Protein AF-0000000083738756 (afdb_homodimer)

Radius of gyration: 22.56 Å; Cα contacts (8 Å, |Δi|>4): 388; chains: 2; bounding box: 64×62×41 Å

pLDDT: mean 75.67, std 19.94, range [18.56, 97.79]

Foldseek 3Di:
DPPPVVVVVVVVQVVLQVQVVCQVVVHPFQEWEAEPVHRPDIGTHHLVLLVVQFVVSVVVDDPDRHHDYDYDPPQDPVQVVQVVVCSSNVDHDDVVDDVRNLVVCVVRVRPSRNVVNVVVVVVVVVVVVPPPPPPPPVPPPDDD/DPPPVVVVVVVVQVVLQVQVVCQVVVHPFQEWEAEPVCRPDIGTHHQVLLVVQFVVSVVVDDPDRHHDYDYDPPQDPVQVVQVVCCSSNVDHDDVVDDVRNLVVCVVRVRPSRNVVNVVVVVVVVVVVVPPPPPPPPVPPDPDD

Structure (mmCIF, N/CA/C/O backbone):
data_AF-0000000083738756-model_v1
#
loop_
_entity.id
_entity.type
_entity.pdbx_description
1 polymer 'BTB domain-containing protein'
#
loop_
_atom_site.group_PDB
_atom_site.id
_atom_site.type_symbol
_atom_site.label_atom_id
_atom_site.label_alt_id
_atom_site.label_comp_id
_atom_site.label_asym_id
_atom_site.label_entity_id
_atom_site.label_seq_id
_atom_site.pdbx_PDB_ins_code
_atom_site.Cartn_x
_atom_site.Cartn_y
_atom_site.Cartn_z
_atom_site.occupancy
_atom_site.B_iso_or_equiv
_atom_site.auth_seq_id
_atom_site.auth_comp_id
_atom_site.auth_asym_id
_atom_site.auth_atom_id
_atom_site.pdbx_PDB_model_num
ATOM 1 N N . MET A 1 1 ? -9.208 9.433 19.493 1 38.93 1 MET A N 1
ATOM 2 C CA . MET A 1 1 ? -8.655 9.264 18.153 1 38.93 1 MET A CA 1
ATOM 3 C C . MET A 1 1 ? -9.744 8.868 17.161 1 38.93 1 MET A C 1
ATOM 5 O O . MET A 1 1 ? -10.39 7.832 17.323 1 38.93 1 MET A O 1
ATOM 9 N N . ARG A 1 2 ? -10.539 9.783 16.66 1 47.11 2 ARG A N 1
ATOM 10 C CA . ARG A 1 2 ? -11.794 9.438 16.001 1 47.11 2 ARG A CA 1
ATOM 11 C C . ARG A 1 2 ? -11.543 8.608 14.746 1 47.11 2 ARG A C 1
ATOM 13 O O . ARG A 1 2 ? -10.862 9.06 13.823 1 47.11 2 ARG A O 1
ATOM 20 N N . THR A 1 3 ? -11.304 7.294 14.994 1 51.95 3 THR A N 1
ATOM 21 C CA . THR A 1 3 ? -11.256 6.302 13.926 1 51.95 3 THR A CA 1
ATOM 22 C C . THR A 1 3 ? -12.535 6.339 13.095 1 51.95 3 THR A C 1
ATOM 24 O O . THR A 1 3 ? -13.638 6.281 13.643 1 51.95 3 THR A O 1
ATOM 27 N N . HIS A 1 4 ? -12.64 7.227 12.138 1 63.99 4 HIS A N 1
ATOM 28 C CA . HIS A 1 4 ? -13.732 7.009 11.196 1 63.99 4 HIS A CA 1
ATOM 29 C C . HIS A 1 4 ? -13.411 5.872 10.233 1 63.99 4 HIS A C 1
ATOM 31 O O . HIS A 1 4 ? -12.653 6.057 9.278 1 63.99 4 HIS A O 1
ATOM 37 N N . PRO A 1 5 ? -13.683 4.651 10.714 1 66.41 5 PRO A N 1
ATOM 38 C CA . PRO A 1 5 ? -13.392 3.439 9.945 1 66.41 5 PRO A CA 1
ATOM 39 C C . PRO A 1 5 ? -13.591 3.631 8.444 1 66.41 5 PRO A C 1
ATOM 41 O O . PRO A 1 5 ? -12.855 3.052 7.641 1 66.41 5 PRO A O 1
ATOM 44 N N . SER A 1 6 ? -14.465 4.592 8.181 1 81.15 6 SER A N 1
ATOM 45 C CA . SER A 1 6 ? -14.765 4.826 6.772 1 81.15 6 SER A CA 1
ATOM 46 C C . SER A 1 6 ? -13.603 5.517 6.067 1 81.15 6 SER A C 1
ATOM 48 O O . SER A 1 6 ? -13.252 5.159 4.941 1 81.15 6 SER A O 1
ATOM 50 N N . VAL A 1 7 ? -12.9 6.333 6.821 1 86.28 7 VAL A N 1
ATOM 51 C CA . VAL A 1 7 ? -11.809 7.077 6.2 1 86.28 7 VAL A CA 1
ATOM 52 C C . VAL A 1 7 ? -10.61 6.156 5.987 1 86.28 7 VAL A C 1
ATOM 54 O O . VAL A 1 7 ? -9.979 6.183 4.928 1 86.28 7 VAL A O 1
ATOM 57 N N . ALA A 1 8 ? -10.385 5.331 6.964 1 90.31 8 ALA A N 1
ATOM 58 C CA . ALA A 1 8 ? -9.248 4.417 6.888 1 90.31 8 ALA A CA 1
ATOM 59 C C . ALA A 1 8 ? -9.396 3.455 5.713 1 90.31 8 ALA A C 1
ATOM 61 O O . ALA A 1 8 ? -8.441 3.225 4.967 1 90.31 8 ALA A O 1
ATOM 62 N N . SER A 1 9 ? -10.604 2.932 5.581 1 91.95 9 SER A N 1
ATOM 63 C CA . SER A 1 9 ? -10.853 2.007 4.48 1 91.95 9 SER A CA 1
ATOM 64 C C . SER A 1 9 ? -10.741 2.71 3.131 1 91.95 9 SER A C 1
ATOM 66 O O . SER A 1 9 ? -10.125 2.186 2.201 1 91.95 9 SER A O 1
ATOM 68 N N . ALA A 1 10 ? -11.301 3.889 3.08 1 91.73 10 ALA A N 1
ATOM 69 C CA . ALA A 1 10 ? -11.246 4.661 1.841 1 91.73 10 ALA A CA 1
ATOM 70 C C . ALA A 1 10 ? -9.806 5.001 1.469 1 91.73 10 ALA A C 1
ATOM 72 O O . ALA A 1 10 ? -9.425 4.92 0.299 1 91.73 10 ALA A O 1
ATOM 73 N N . HIS A 1 11 ? -9.045 5.33 2.434 1 94.6 11 HIS A N 1
ATOM 74 C CA . HIS A 1 11 ? -7.643 5.66 2.202 1 94.6 11 HIS A CA 1
ATOM 75 C C . HIS A 1 11 ? -6.868 4.447 1.698 1 94.6 11 HIS A C 1
ATOM 77 O O . HIS A 1 11 ? -6.096 4.551 0.742 1 94.6 11 HIS A O 1
ATOM 83 N N . ALA A 1 12 ? -7.1 3.379 2.341 1 96.01 12 ALA A N 1
ATOM 84 C CA . ALA A 1 12 ? -6.39 2.162 1.955 1 96.01 12 ALA A CA 1
ATOM 85 C C . ALA A 1 12 ? -6.704 1.778 0.512 1 96.01 12 ALA A C 1
ATOM 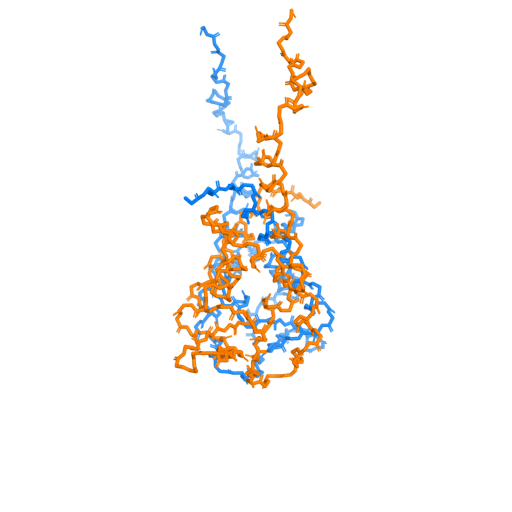87 O O . ALA A 1 12 ? -5.802 1.43 -0.254 1 96.01 12 ALA A O 1
ATOM 88 N N . VAL A 1 13 ? -7.944 1.854 0.148 1 94.99 13 VAL A N 1
ATOM 89 C CA . VAL A 1 13 ? -8.369 1.492 -1.2 1 94.99 13 VAL A CA 1
ATOM 90 C C . VAL A 1 13 ? -7.752 2.454 -2.213 1 94.99 13 VAL A C 1
ATOM 92 O O . VAL A 1 13 ? -7.232 2.028 -3.246 1 94.99 13 VAL A O 1
ATOM 95 N N . ALA A 1 14 ? -7.782 3.707 -1.888 1 95.6 14 ALA A N 1
ATOM 96 C CA . ALA A 1 14 ? -7.221 4.713 -2.786 1 95.6 14 ALA A CA 1
ATOM 97 C C . ALA A 1 14 ? -5.719 4.511 -2.966 1 95.6 14 ALA A C 1
ATOM 99 O O . ALA A 1 14 ? -5.199 4.635 -4.077 1 95.6 14 ALA A O 1
ATOM 100 N N . LEU A 1 15 ? -5.085 4.226 -1.932 1 97.17 15 LEU A N 1
ATOM 101 C CA . LEU A 1 15 ? -3.642 4.021 -1.987 1 97.17 15 LEU A CA 1
ATOM 102 C C . LEU A 1 15 ? -3.297 2.812 -2.85 1 97.17 15 LEU A C 1
ATOM 104 O O . LEU A 1 15 ? -2.38 2.871 -3.672 1 97.17 15 LEU A O 1
ATOM 108 N N . LEU A 1 16 ? -4.015 1.761 -2.677 1 97.54 16 LEU A N 1
ATOM 109 C CA . LEU A 1 16 ? -3.747 0.559 -3.459 1 97.54 16 LEU A CA 1
ATOM 110 C C . LEU A 1 16 ? -3.947 0.823 -4.948 1 97.54 16 LEU A C 1
ATOM 112 O O . LEU A 1 16 ? -3.172 0.341 -5.778 1 97.54 16 LEU A O 1
ATOM 116 N N . ARG A 1 17 ? -4.953 1.582 -5.231 1 96.89 17 ARG A N 1
ATOM 117 C CA . ARG A 1 17 ? -5.199 1.947 -6.622 1 96.89 17 ARG A CA 1
ATOM 118 C C . ARG A 1 17 ? -4.006 2.693 -7.212 1 96.89 17 ARG A C 1
ATOM 120 O O . ARG A 1 17 ? -3.596 2.422 -8.342 1 96.89 17 ARG A O 1
ATOM 127 N N . LYS A 1 18 ? -3.437 3.558 -6.497 1 97.19 18 LYS A N 1
ATOM 128 C CA . LYS A 1 18 ? -2.306 4.348 -6.975 1 97.19 18 LYS A CA 1
ATOM 129 C C . LYS A 1 18 ? -1.048 3.492 -7.091 1 97.19 18 LYS A C 1
ATOM 131 O O . LYS A 1 18 ? -0.236 3.692 -7.997 1 97.19 18 LYS A O 1
ATOM 136 N N . LEU A 1 19 ? -0.903 2.593 -6.192 1 97.79 19 LEU A N 1
ATOM 137 C CA . LEU A 1 19 ? 0.213 1.66 -6.296 1 97.79 19 LEU A CA 1
ATOM 138 C C . LEU A 1 19 ? 0.097 0.813 -7.558 1 97.79 19 LEU A C 1
ATOM 140 O O . LEU A 1 19 ? 1.102 0.52 -8.209 1 97.79 19 LEU A O 1
ATOM 144 N N . ASN A 1 20 ? -1.138 0.43 -7.902 1 97.75 20 ASN A N 1
ATOM 145 C CA . ASN A 1 20 ? -1.348 -0.337 -9.125 1 97.75 20 ASN A CA 1
ATOM 146 C C . ASN A 1 20 ? -1.016 0.485 -10.367 1 97.75 20 ASN A C 1
ATOM 148 O O . ASN A 1 20 ? -0.457 -0.038 -11.332 1 97.75 20 ASN A O 1
ATOM 152 N N . ILE A 1 21 ? -1.363 1.714 -10.363 1 97.24 21 ILE A N 1
ATOM 153 C CA . ILE A 1 21 ? -1.039 2.608 -11.469 1 97.24 21 ILE A CA 1
ATOM 154 C C . ILE A 1 21 ? 0.476 2.712 -11.622 1 97.24 21 ILE A C 1
ATOM 156 O O . ILE A 1 21 ? 1.001 2.635 -12.736 1 97.24 21 ILE A O 1
ATOM 160 N N . GLN A 1 22 ? 1.163 2.867 -10.508 1 95.78 22 GLN A N 1
ATOM 161 C CA . GLN A 1 22 ? 2.622 2.896 -10.531 1 95.78 22 GLN A CA 1
ATOM 162 C C . GLN A 1 22 ? 3.188 1.633 -11.173 1 95.78 22 GLN A C 1
ATOM 164 O O . GLN A 1 22 ? 4.076 1.707 -12.025 1 95.78 22 GLN A O 1
ATOM 169 N N . ARG A 1 23 ? 2.653 0.519 -10.757 1 94.95 23 ARG A N 1
ATOM 170 C CA . ARG A 1 23 ? 3.116 -0.762 -11.28 1 94.95 23 ARG A CA 1
ATOM 171 C C . ARG A 1 23 ? 2.917 -0.842 -12.79 1 94.95 23 ARG A C 1
ATOM 173 O O . ARG A 1 23 ? 3.824 -1.248 -13.52 1 94.95 23 ARG A O 1
ATOM 180 N N . MET A 1 24 ? 1.762 -0.423 -13.216 1 95.49 24 MET A N 1
ATOM 181 C CA . MET A 1 24 ? 1.423 -0.486 -14.635 1 95.49 24 MET A CA 1
ATOM 182 C C . MET A 1 24 ? 2.306 0.456 -15.447 1 95.49 24 MET A C 1
ATOM 184 O O . MET A 1 24 ? 2.586 0.196 -16.618 1 95.49 24 MET A O 1
ATOM 188 N N . GLU A 1 25 ? 2.829 1.503 -14.813 1 94.2 25 GLU A N 1
ATOM 189 C CA . GLU A 1 25 ? 3.675 2.487 -15.482 1 94.2 25 GLU A CA 1
ATOM 190 C C . GLU A 1 25 ? 5.154 2.195 -15.245 1 94.2 25 GLU A C 1
ATOM 192 O O . GLU A 1 25 ? 6.021 2.923 -15.733 1 94.2 25 GLU A O 1
ATOM 197 N N . GLY A 1 26 ? 5.418 1.148 -14.449 1 91.24 26 GLY A N 1
ATOM 198 C CA . GLY A 1 26 ? 6.792 0.772 -14.155 1 91.24 26 GLY A CA 1
ATOM 199 C C . GLY A 1 26 ? 7.499 1.758 -13.245 1 91.24 26 GLY A C 1
ATOM 200 O O . GLY A 1 26 ? 8.728 1.858 -13.265 1 91.24 26 GLY A O 1
ATOM 201 N N . LYS A 1 27 ? 6.72 2.514 -12.489 1 92.28 27 LYS A N 1
ATOM 202 C CA . LYS A 1 27 ? 7.292 3.519 -11.598 1 92.28 27 LYS A CA 1
ATOM 203 C C . LYS A 1 27 ? 7.555 2.939 -10.212 1 92.28 27 LYS A C 1
ATOM 205 O O . LYS A 1 27 ? 6.722 2.209 -9.67 1 92.28 27 LYS A O 1
ATOM 210 N N . PHE A 1 28 ? 8.713 3.184 -9.669 1 90.19 28 PHE A N 1
ATOM 211 C CA . PHE A 1 28 ? 9.134 2.844 -8.315 1 90.19 28 PHE A CA 1
ATOM 212 C C . PHE A 1 28 ? 9.166 1.333 -8.122 1 90.19 28 PHE A C 1
ATOM 214 O O . PHE A 1 28 ? 9.083 0.844 -6.993 1 90.19 28 PHE A O 1
ATOM 221 N N . CYS A 1 29 ? 9.13 0.581 -9.188 1 90.39 29 CYS A N 1
ATOM 222 C CA . CYS A 1 29 ? 9.236 -0.87 -9.082 1 90.39 29 CYS A CA 1
ATOM 223 C C . CYS A 1 29 ? 10.682 -1.296 -8.855 1 90.39 29 CYS A C 1
ATOM 225 O O . CYS A 1 29 ? 11.596 -0.766 -9.488 1 90.39 29 CYS A O 1
ATOM 227 N N . ASP A 1 30 ? 10.839 -2.197 -7.998 1 86.92 30 ASP A N 1
ATOM 228 C CA . ASP A 1 30 ? 12.188 -2.649 -7.67 1 86.92 30 ASP A CA 1
ATOM 229 C C . ASP A 1 30 ? 12.291 -4.171 -7.748 1 86.92 30 ASP A C 1
ATOM 231 O O . ASP A 1 30 ? 13.237 -4.762 -7.223 1 86.92 30 ASP A O 1
ATOM 235 N N . CYS A 1 31 ? 11.282 -4.804 -8.332 1 87.11 31 CYS A N 1
ATOM 236 C CA . CYS A 1 31 ? 11.262 -6.249 -8.533 1 87.11 31 CYS A CA 1
ATOM 237 C C . CYS A 1 31 ? 10.775 -6.597 -9.935 1 87.11 31 CYS A C 1
ATOM 239 O O . CYS A 1 31 ? 9.813 -6.005 -10.427 1 87.11 31 CYS A O 1
ATOM 241 N N . VAL A 1 32 ? 11.494 -7.491 -10.531 1 85.94 32 VAL A N 1
ATOM 242 C CA . VAL A 1 32 ? 11.081 -8.033 -11.821 1 85.94 32 VAL A CA 1
ATOM 243 C C . VAL A 1 32 ? 10.854 -9.539 -11.699 1 85.94 32 VAL A C 1
ATOM 245 O O . VAL A 1 32 ? 11.745 -10.274 -11.267 1 85.94 32 VAL A O 1
ATOM 248 N N . ILE A 1 33 ? 9.658 -9.942 -12.037 1 82.74 33 ILE A N 1
ATOM 249 C CA . ILE A 1 33 ? 9.311 -11.357 -11.963 1 82.74 33 ILE A CA 1
ATOM 250 C C . ILE A 1 33 ? 9.219 -11.939 -13.371 1 82.74 33 ILE A C 1
ATOM 252 O O . ILE A 1 33 ? 8.495 -11.415 -14.221 1 82.74 33 ILE A O 1
ATOM 256 N N . ARG A 1 34 ? 9.959 -12.96 -13.545 1 78.74 34 ARG A N 1
ATOM 257 C CA . ARG A 1 34 ? 9.957 -13.644 -14.834 1 78.74 34 ARG A CA 1
ATOM 258 C C . ARG A 1 34 ? 9.243 -14.988 -14.741 1 78.74 34 ARG A C 1
ATOM 260 O O . ARG A 1 34 ? 9.41 -15.719 -13.762 1 78.74 34 ARG A O 1
ATOM 267 N N . GLN A 1 35 ? 8.485 -15.174 -15.746 1 71.98 35 GLN A N 1
ATOM 268 C CA . GLN A 1 35 ? 7.83 -16.475 -15.826 1 71.98 35 GLN A CA 1
ATOM 269 C C . GLN A 1 35 ? 8.739 -17.51 -16.482 1 71.98 35 GLN A C 1
ATOM 271 O O . GLN A 1 35 ? 9.32 -17.253 -17.539 1 71.98 35 GLN A O 1
ATOM 276 N N . TYR A 1 36 ? 8.936 -18.564 -15.858 1 69.84 36 TYR A N 1
ATOM 277 C CA . TYR A 1 36 ? 9.844 -19.604 -16.331 1 69.84 36 TYR A CA 1
ATOM 278 C C . TYR A 1 36 ? 9.417 -20.119 -17.7 1 69.84 36 TYR A C 1
ATOM 280 O O . TYR A 1 36 ? 10.248 -20.271 -18.599 1 69.84 36 TYR A O 1
ATOM 288 N N . LEU A 1 37 ? 8.176 -20.384 -17.907 1 67.08 37 LEU A N 1
ATOM 289 C CA . LEU A 1 37 ? 7.719 -21.031 -19.132 1 67.08 37 LEU A CA 1
ATOM 290 C C . LEU A 1 37 ? 7.506 -20.006 -20.241 1 67.08 37 LEU A C 1
ATOM 292 O O . LEU A 1 37 ? 7.286 -20.374 -21.398 1 67.08 37 LEU A O 1
ATOM 296 N N . ASN A 1 38 ? 7.573 -18.723 -19.937 1 66.96 38 ASN A N 1
ATOM 297 C CA . ASN A 1 38 ? 7.475 -17.635 -20.904 1 66.96 38 ASN A CA 1
ATOM 298 C C . ASN A 1 38 ? 8.434 -16.497 -20.568 1 66.96 38 ASN A C 1
ATOM 300 O O . ASN A 1 38 ? 8.022 -15.475 -20.016 1 66.96 38 ASN A O 1
ATOM 304 N N . PRO A 1 39 ? 9.667 -16.762 -20.911 1 63.91 39 PRO A N 1
ATOM 305 C CA . PRO A 1 39 ? 10.692 -15.801 -20.499 1 63.91 39 PRO A CA 1
ATOM 306 C C . PRO A 1 39 ? 10.425 -14.392 -21.024 1 63.91 39 PRO A C 1
ATOM 308 O O . PRO A 1 39 ? 10.889 -13.412 -20.435 1 63.91 39 PRO A O 1
ATOM 311 N N . GLY A 1 40 ? 9.581 -14.276 -22.038 1 71.4 40 GLY A N 1
ATOM 312 C CA . GLY A 1 40 ? 9.339 -12.957 -22.601 1 71.4 40 GLY A CA 1
ATOM 313 C C . GLY A 1 40 ? 8.377 -12.123 -21.775 1 71.4 40 GLY A C 1
ATOM 314 O O . GLY A 1 40 ? 8.33 -10.899 -21.915 1 71.4 40 GLY A O 1
ATOM 315 N N . LYS A 1 41 ? 7.793 -12.783 -20.798 1 77.19 41 LYS A N 1
ATOM 316 C CA . LYS A 1 41 ? 6.826 -12.023 -20.012 1 77.19 41 LYS A CA 1
ATOM 317 C C . LYS A 1 41 ? 7.408 -11.625 -18.658 1 77.19 41 LYS A C 1
ATOM 319 O O . LYS A 1 41 ? 7.846 -12.483 -17.889 1 77.19 41 LYS A O 1
ATOM 324 N N . LEU A 1 42 ? 7.571 -10.344 -18.496 1 81.72 42 LEU A N 1
ATOM 325 C CA . LEU A 1 42 ? 8.108 -9.785 -17.26 1 81.72 42 LEU A CA 1
ATOM 326 C C . LEU A 1 42 ? 7.043 -8.983 -16.519 1 81.72 42 LEU A C 1
ATOM 328 O O . LEU A 1 42 ? 6.237 -8.289 -17.142 1 81.72 42 LEU A O 1
ATOM 332 N N . TYR A 1 43 ? 7.013 -9.219 -15.243 1 85.49 43 TYR A N 1
ATOM 333 C CA . TYR A 1 43 ? 6.134 -8.436 -14.381 1 85.49 43 TYR A CA 1
ATOM 334 C C . TYR A 1 43 ? 6.941 -7.532 -13.457 1 85.49 43 TYR A C 1
ATOM 336 O O . TYR A 1 43 ? 7.856 -7.992 -12.77 1 85.49 43 TYR A O 1
ATOM 344 N N . LEU A 1 44 ? 6.614 -6.256 -13.531 1 89.92 44 LEU A N 1
ATOM 345 C CA . LEU A 1 44 ? 7.188 -5.315 -12.574 1 89.92 44 LEU A CA 1
ATOM 346 C C . LEU A 1 44 ? 6.343 -5.247 -11.307 1 89.92 44 LEU A C 1
ATOM 348 O O . LEU A 1 44 ? 5.114 -5.325 -11.369 1 89.92 44 LEU A O 1
ATOM 352 N N . ALA A 1 45 ? 7.024 -5.176 -10.197 1 91.89 45 ALA A N 1
ATOM 353 C CA . ALA A 1 45 ? 6.299 -5.115 -8.93 1 91.89 45 ALA A CA 1
ATOM 354 C C . ALA A 1 45 ? 7.112 -4.381 -7.868 1 91.89 45 ALA A C 1
ATOM 356 O O . ALA A 1 45 ? 8.292 -4.087 -8.073 1 91.89 45 ALA A O 1
ATOM 357 N N . HIS A 1 46 ? 6.478 -3.964 -6.826 1 93.33 46 HIS A N 1
ATOM 358 C CA . HIS A 1 46 ? 7.127 -3.401 -5.648 1 93.33 46 HIS A CA 1
ATOM 359 C C . HIS A 1 46 ? 7.454 -4.486 -4.628 1 93.33 46 HIS A C 1
ATOM 361 O O . HIS A 1 46 ? 6.568 -5.229 -4.2 1 93.33 46 HIS A O 1
ATOM 367 N N . LYS A 1 47 ? 8.687 -4.527 -4.193 1 93.01 47 LYS A N 1
ATOM 368 C CA . LYS A 1 47 ? 9.077 -5.523 -3.199 1 93.01 47 LYS A CA 1
ATOM 369 C C . LYS A 1 47 ? 8.251 -5.38 -1.924 1 93.01 47 LYS A C 1
ATOM 371 O O . LYS A 1 47 ? 7.811 -6.377 -1.348 1 93.01 47 LYS A O 1
ATOM 376 N N . SER A 1 48 ? 8.071 -4.124 -1.507 1 94.19 48 SER A N 1
ATOM 377 C CA . SER A 1 48 ? 7.342 -3.871 -0.269 1 94.19 48 SER A CA 1
ATOM 378 C C . SER A 1 48 ? 5.913 -4.399 -0.351 1 94.19 48 SER A C 1
ATOM 380 O O . SER A 1 48 ? 5.4 -4.969 0.614 1 94.19 48 SER A O 1
ATOM 382 N N . VAL A 1 49 ? 5.241 -4.242 -1.506 1 96.46 49 VAL A N 1
ATOM 383 C CA . VAL A 1 49 ? 3.867 -4.694 -1.698 1 96.46 49 VAL A CA 1
ATOM 384 C C . VAL A 1 49 ? 3.825 -6.22 -1.729 1 96.46 49 VAL A C 1
ATOM 386 O O . VAL A 1 49 ? 2.963 -6.836 -1.097 1 96.46 49 VAL A O 1
ATOM 389 N N . LEU A 1 50 ? 4.764 -6.868 -2.455 1 93.53 50 LEU A N 1
ATOM 390 C CA . LEU A 1 50 ? 4.832 -8.324 -2.509 1 93.53 50 LEU A CA 1
ATOM 391 C C . LEU A 1 50 ? 5.067 -8.909 -1.12 1 93.53 50 LEU A C 1
ATOM 393 O O . LEU A 1 50 ? 4.381 -9.85 -0.715 1 93.53 50 LEU A O 1
ATOM 397 N N . ALA A 1 51 ? 6.004 -8.297 -0.406 1 94.86 51 ALA A N 1
ATOM 398 C CA . ALA A 1 51 ? 6.35 -8.774 0.93 1 94.86 51 ALA A CA 1
ATOM 399 C C . ALA A 1 51 ? 5.191 -8.573 1.902 1 94.86 51 ALA A C 1
ATOM 401 O O . ALA A 1 51 ? 4.997 -9.373 2.82 1 94.86 51 ALA A O 1
ATOM 402 N N . ALA A 1 52 ? 4.448 -7.549 1.691 1 96.77 52 ALA A N 1
ATOM 403 C CA . ALA A 1 52 ? 3.297 -7.276 2.547 1 96.77 52 ALA A CA 1
ATOM 404 C C . ALA A 1 52 ? 2.165 -8.264 2.275 1 96.77 52 ALA A C 1
ATOM 406 O O . ALA A 1 52 ? 1.359 -8.554 3.162 1 96.77 52 ALA A O 1
ATOM 407 N N . SER A 1 53 ? 2.074 -8.786 1.099 1 96.09 53 SER A N 1
ATOM 408 C CA . SER A 1 53 ? 0.96 -9.639 0.696 1 96.09 53 SER A CA 1
ATOM 409 C C . SER A 1 53 ? 1.265 -11.109 0.963 1 96.09 53 SER A C 1
ATOM 411 O O . SER A 1 53 ? 0.351 -11.929 1.068 1 96.09 53 SER A O 1
ATOM 413 N N . SER A 1 54 ? 2.546 -11.447 1.046 1 93.36 54 SER A N 1
ATOM 414 C CA . SER A 1 54 ? 2.951 -12.845 1.147 1 93.36 54 SER A CA 1
ATOM 415 C C . SER A 1 54 ? 4.164 -13.006 2.056 1 93.36 54 SER A C 1
ATOM 417 O O . SER A 1 54 ? 5.256 -12.535 1.731 1 93.36 54 SER A O 1
ATOM 419 N N . PRO A 1 55 ? 4.045 -13.737 3.163 1 93.39 55 PRO A N 1
ATOM 420 C CA . PRO A 1 55 ? 5.201 -14.006 4.022 1 93.39 55 PRO A CA 1
ATOM 421 C C . PRO A 1 55 ? 6.292 -14.804 3.31 1 93.39 55 PRO A C 1
ATOM 423 O O . PRO A 1 55 ? 7.476 -14.643 3.614 1 93.39 55 PRO A O 1
ATOM 426 N N . VAL A 1 56 ? 5.909 -15.617 2.415 1 89.64 56 VAL A N 1
ATOM 427 C CA . VAL A 1 56 ? 6.871 -16.405 1.65 1 89.64 56 VAL A CA 1
ATOM 428 C C . VAL A 1 56 ? 7.727 -15.48 0.788 1 89.64 56 VAL A C 1
ATOM 430 O O . VAL A 1 56 ? 8.956 -15.586 0.784 1 89.64 56 VAL A O 1
ATOM 433 N N . LEU A 1 57 ? 7.105 -14.621 0.112 1 89.13 57 LEU A N 1
ATOM 434 C CA . LEU A 1 57 ? 7.856 -13.664 -0.692 1 89.13 57 LEU A CA 1
ATOM 435 C C . LEU A 1 57 ? 8.702 -12.755 0.194 1 89.13 57 LEU A C 1
ATOM 437 O O . LEU A 1 57 ? 9.819 -12.385 -0.175 1 89.13 57 LEU A O 1
ATOM 441 N N . ALA A 1 58 ? 8.146 -12.377 1.373 1 90.62 58 ALA A N 1
ATOM 442 C CA . ALA A 1 58 ? 8.901 -11.547 2.308 1 90.62 58 ALA A CA 1
ATOM 443 C C . ALA A 1 58 ? 10.223 -12.209 2.686 1 90.62 58 ALA A C 1
ATOM 445 O O . ALA A 1 58 ? 11.237 -11.53 2.861 1 90.62 58 ALA A O 1
ATOM 446 N N . SER A 1 59 ? 10.212 -13.411 2.742 1 88.45 59 SER A N 1
ATOM 447 C CA . SER A 1 59 ? 11.402 -14.158 3.136 1 88.45 59 SER A CA 1
ATOM 448 C C . SER A 1 59 ? 12.365 -14.321 1.964 1 88.45 59 SER A C 1
ATOM 450 O O . SER A 1 59 ? 13.572 -14.472 2.163 1 88.45 59 SER A O 1
ATOM 452 N N . LEU A 1 60 ? 11.856 -14.284 0.738 1 83.51 60 LEU A N 1
ATOM 453 C CA . LEU A 1 60 ? 12.665 -14.529 -0.45 1 83.51 60 LEU A CA 1
ATOM 454 C C . LEU A 1 60 ? 13.269 -13.231 -0.974 1 83.51 60 LEU A C 1
ATOM 456 O O . LEU A 1 60 ? 14.303 -13.249 -1.646 1 83.51 60 LEU A O 1
ATOM 460 N N . LEU A 1 61 ? 12.644 -12.102 -0.647 1 85.79 61 LEU A N 1
ATOM 461 C CA . LEU A 1 61 ? 13.069 -10.822 -1.203 1 85.79 61 LEU A CA 1
ATOM 462 C C . LEU A 1 61 ? 14.106 -10.157 -0.303 1 85.79 61 LEU A C 1
ATOM 464 O O . LEU A 1 61 ? 13.97 -10.168 0.922 1 85.79 61 LEU A O 1
ATOM 468 N N . PRO A 1 62 ? 15.045 -9.663 -0.945 1 77.8 62 PRO A N 1
ATOM 469 C CA . PRO A 1 62 ? 16.023 -8.914 -0.153 1 77.8 62 PRO A CA 1
ATOM 470 C C . PRO A 1 62 ? 15.464 -7.597 0.381 1 77.8 62 PRO A C 1
ATOM 472 O O . PRO A 1 62 ? 14.638 -6.96 -0.277 1 77.8 62 PRO A O 1
ATOM 475 N N . SER A 1 63 ? 15.745 -7.325 1.615 1 67.48 63 SER A N 1
ATOM 476 C CA . SER A 1 63 ? 15.278 -6.087 2.23 1 67.48 63 SER A CA 1
ATOM 477 C C . SER A 1 63 ? 15.887 -4.867 1.547 1 67.48 63 SER A C 1
ATOM 479 O O . SER A 1 63 ? 15.277 -3.795 1.519 1 67.48 63 SER A O 1
ATOM 481 N N . LYS A 1 64 ? 17.194 -5.157 1.013 1 63.75 64 LYS A N 1
ATOM 482 C CA . LYS A 1 64 ? 17.852 -4.012 0.392 1 63.75 64 LYS A CA 1
ATOM 483 C C . LYS A 1 64 ? 17.616 -3.993 -1.116 1 63.75 64 LYS A C 1
ATOM 485 O O . LYS A 1 64 ? 17.316 -5.027 -1.716 1 63.75 64 LYS A O 1
ATOM 490 N N . SER A 1 65 ? 17.553 -2.829 -1.824 1 57.27 65 SER A N 1
ATOM 491 C CA . SER A 1 65 ? 17.136 -2.388 -3.15 1 57.27 65 SER A CA 1
ATOM 492 C C . SER A 1 65 ? 17.832 -3.191 -4.244 1 57.27 65 SER A C 1
ATOM 494 O O . SER A 1 65 ? 18.851 -2.758 -4.786 1 57.27 65 SER A O 1
ATOM 496 N N . VAL A 1 66 ? 17.799 -4.524 -4.128 1 55.19 66 VAL A N 1
ATOM 497 C CA . VAL A 1 66 ? 18.367 -5.237 -5.267 1 55.19 66 VAL A CA 1
ATOM 498 C C . VAL A 1 66 ? 17.246 -5.73 -6.18 1 55.19 66 VAL A C 1
ATOM 500 O O . VAL A 1 66 ? 16.21 -6.201 -5.703 1 55.19 66 VAL A O 1
ATOM 503 N N . LEU A 1 67 ? 17.255 -5.21 -7.41 1 58.59 67 LEU A N 1
ATOM 504 C CA . LEU A 1 67 ? 16.34 -5.737 -8.417 1 58.59 67 LEU A CA 1
ATOM 505 C C . LEU A 1 67 ? 16.382 -7.262 -8.445 1 58.59 67 LEU A C 1
ATOM 507 O O . LEU A 1 67 ? 17.461 -7.856 -8.499 1 58.59 67 LEU A O 1
ATOM 511 N N . LEU A 1 68 ? 15.382 -7.984 -7.893 1 57.14 68 LEU A N 1
ATOM 512 C CA . LEU A 1 68 ? 15.345 -9.442 -7.874 1 57.14 68 LEU A CA 1
ATOM 513 C C . LEU A 1 68 ? 14.422 -9.977 -8.964 1 57.14 68 LEU A C 1
ATOM 515 O O . LEU A 1 68 ? 13.376 -9.385 -9.243 1 57.14 68 LEU A O 1
ATOM 519 N N . GLU A 1 69 ? 15.016 -10.837 -9.643 1 63.39 69 GLU A N 1
ATOM 520 C CA . GLU A 1 69 ? 14.216 -11.648 -10.556 1 63.39 69 GLU A CA 1
ATOM 521 C C . GLU A 1 69 ? 13.712 -12.915 -9.871 1 63.39 69 GLU A C 1
ATOM 523 O O . GLU A 1 69 ? 14.502 -13.689 -9.326 1 63.39 69 GLU A O 1
ATOM 528 N N . LEU A 1 70 ? 12.434 -12.982 -9.544 1 60.83 70 LEU A N 1
ATOM 529 C CA . LEU A 1 70 ? 11.848 -14.202 -8.999 1 60.83 70 LEU A CA 1
ATOM 530 C C . LEU A 1 70 ? 11.334 -15.104 -10.116 1 60.83 70 LEU A C 1
ATOM 532 O O . LEU A 1 70 ? 10.781 -14.62 -11.106 1 60.83 70 LEU A O 1
ATOM 536 N N . GLN A 1 71 ? 11.855 -16.392 -10.011 1 60.7 71 GLN A N 1
ATOM 537 C CA . GLN A 1 71 ? 11.337 -17.432 -10.893 1 60.7 71 GLN A CA 1
ATOM 538 C C . GLN A 1 71 ? 10.336 -18.323 -10.164 1 60.7 71 GLN A C 1
ATOM 540 O O . GLN A 1 71 ? 10.629 -18.843 -9.085 1 60.7 71 GLN A O 1
ATOM 545 N N . PHE A 1 72 ? 9.041 -18.142 -10.407 1 57.9 72 PHE A N 1
ATOM 546 C CA . PHE A 1 72 ? 8.062 -19.037 -9.801 1 57.9 72 PHE A CA 1
ATOM 547 C C . PHE A 1 72 ? 7.961 -20.34 -10.585 1 57.9 72 PHE A C 1
ATOM 549 O O . PHE A 1 72 ? 7.793 -20.324 -11.806 1 57.9 72 PHE A O 1
ATOM 556 N N . PRO A 1 73 ? 8.323 -21.426 -9.756 1 51.15 73 PRO A N 1
ATOM 557 C CA . PRO A 1 73 ? 8.162 -22.735 -10.393 1 51.15 73 PRO A CA 1
ATOM 558 C C . PRO A 1 73 ? 6.698 -23.102 -10.626 1 51.15 73 PRO A C 1
ATOM 560 O O . PRO A 1 73 ? 5.863 -22.922 -9.735 1 51.15 73 PRO A O 1
ATOM 563 N N .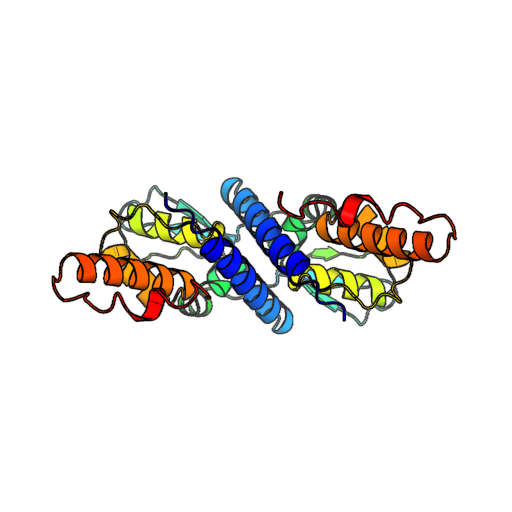 SER A 1 74 ? 6.378 -23.392 -11.905 1 55.03 74 SER A N 1
ATOM 564 C CA . SER A 1 74 ? 5.194 -24.163 -12.269 1 55.03 74 SER A CA 1
ATOM 565 C C . SER A 1 74 ? 3.959 -23.273 -12.356 1 55.03 74 SER A C 1
ATOM 567 O O . SER A 1 74 ? 2.839 -23.768 -12.498 1 55.03 74 SER A O 1
ATOM 569 N N . THR A 1 75 ? 4.13 -22.083 -12.058 1 57.15 75 THR A N 1
ATOM 570 C CA . THR A 1 75 ? 2.879 -21.355 -12.235 1 57.15 75 THR A CA 1
ATOM 571 C C . THR A 1 75 ? 2.687 -20.958 -13.696 1 57.15 75 THR A C 1
ATOM 573 O O . THR A 1 75 ? 3.647 -20.592 -14.376 1 57.15 75 THR A O 1
ATOM 576 N N . THR A 1 76 ? 1.576 -21.501 -14.154 1 63.02 76 THR A N 1
ATOM 577 C CA . THR A 1 76 ? 1.239 -21.055 -15.501 1 63.02 76 THR A CA 1
ATOM 578 C C . THR A 1 76 ? 1.163 -19.532 -15.564 1 63.02 76 THR A C 1
ATOM 580 O O . THR A 1 76 ? 1.013 -18.87 -14.535 1 63.02 76 THR A O 1
ATOM 583 N N . LYS A 1 77 ? 1.562 -18.96 -16.724 1 61.77 77 LYS A N 1
ATOM 584 C CA . LYS A 1 77 ? 1.468 -17.528 -16.993 1 61.77 77 LYS A CA 1
ATOM 585 C C . LYS A 1 77 ? 0.19 -16.94 -16.4 1 61.77 77 LYS A C 1
ATOM 587 O O . LYS A 1 77 ? 0.21 -15.848 -15.829 1 61.77 77 LYS A O 1
ATOM 592 N N . GLU A 1 78 ? -0.831 -17.782 -16.483 1 74.49 78 GLU A N 1
ATOM 593 C CA . GLU A 1 78 ? -2.154 -17.282 -16.122 1 74.49 78 GLU A CA 1
ATOM 594 C C . GLU A 1 78 ? -2.3 -17.15 -14.609 1 74.49 78 GLU A C 1
ATOM 596 O O . GLU A 1 78 ? -2.875 -16.176 -14.118 1 74.49 78 GLU A O 1
ATOM 601 N N . VAL A 1 79 ? -1.497 -17.943 -13.961 1 81.76 79 VAL A N 1
ATOM 602 C CA . VAL A 1 79 ? -1.679 -17.969 -12.513 1 81.76 79 VAL A CA 1
ATOM 603 C C . VAL A 1 79 ? -0.9 -16.822 -11.874 1 81.76 79 VAL A C 1
ATOM 605 O O . VAL A 1 79 ? -1.421 -16.116 -11.007 1 81.76 79 VAL A O 1
ATOM 608 N N . LEU A 1 80 ? 0.325 -16.593 -12.376 1 83.45 80 LEU A N 1
ATOM 609 C CA . LEU A 1 80 ? 1.141 -15.513 -11.832 1 83.45 80 LEU A CA 1
ATOM 610 C C . LEU A 1 80 ? 0.485 -14.159 -12.079 1 83.45 80 LEU A C 1
ATOM 612 O O . LEU A 1 80 ? 0.434 -13.316 -11.18 1 83.45 80 LEU A O 1
ATOM 616 N N . GLY A 1 81 ? 0.024 -14.039 -13.28 1 86.65 81 GLY A N 1
ATOM 617 C CA . GLY A 1 81 ? -0.679 -12.81 -13.616 1 86.65 81 GLY A CA 1
ATOM 618 C C . GLY A 1 81 ? -1.899 -12.564 -12.748 1 86.65 81 GLY A C 1
ATOM 619 O O . GLY A 1 81 ? -2.12 -11.445 -12.282 1 86.65 81 GLY A O 1
ATOM 620 N N . SER A 1 82 ? -2.653 -13.6 -12.511 1 87.97 82 SER A N 1
ATOM 621 C CA . SER A 1 82 ? -3.852 -13.505 -11.685 1 87.97 82 SER A CA 1
ATOM 622 C C . SER A 1 82 ? -3.502 -13.179 -10.237 1 87.97 82 SER A C 1
ATOM 624 O O . SER A 1 82 ? -4.206 -12.408 -9.581 1 87.97 82 SER A O 1
ATOM 626 N N . LEU A 1 83 ? -2.431 -13.753 -9.765 1 89.89 83 LEU A N 1
ATOM 627 C CA . LEU A 1 83 ? -1.98 -13.489 -8.402 1 89.89 83 LEU A CA 1
ATOM 628 C C . LEU A 1 83 ? -1.587 -12.025 -8.234 1 89.89 83 LEU A C 1
ATOM 630 O O . LEU A 1 83 ? -2.026 -11.365 -7.289 1 89.89 83 LEU A O 1
ATOM 634 N N . LEU A 1 84 ? -0.802 -11.592 -9.195 1 91.58 84 LEU A N 1
ATOM 635 C CA . LEU A 1 84 ? -0.338 -10.21 -9.134 1 91.58 84 LEU A CA 1
ATOM 636 C C . LEU A 1 84 ? -1.507 -9.238 -9.254 1 91.58 84 LEU A C 1
ATOM 638 O O . LEU A 1 84 ? -1.55 -8.223 -8.556 1 91.58 84 LEU A O 1
ATOM 642 N N . GLU A 1 85 ? -2.426 -9.569 -10.109 1 93 85 GLU A N 1
ATOM 643 C CA . GLU A 1 85 ? -3.61 -8.728 -10.252 1 93 85 GLU A CA 1
ATOM 644 C C . GLU A 1 85 ? -4.386 -8.641 -8.941 1 93 85 GLU A C 1
ATOM 646 O O . GLU A 1 85 ? -4.801 -7.555 -8.529 1 93 85 GLU A O 1
ATOM 651 N N . PHE A 1 86 ? -4.509 -9.706 -8.294 1 92.92 86 PHE A N 1
ATOM 652 C CA . PHE A 1 86 ? -5.219 -9.691 -7.02 1 92.92 86 PHE A CA 1
ATOM 653 C C . PHE A 1 86 ? -4.463 -8.861 -5.99 1 92.92 86 PHE A C 1
ATOM 655 O O . PHE A 1 86 ? -5.065 -8.069 -5.262 1 92.92 86 PHE A O 1
ATOM 662 N N . ILE A 1 87 ? -3.228 -9.086 -5.923 1 96.02 87 ILE A N 1
ATOM 663 C CA . ILE A 1 87 ? -2.402 -8.399 -4.937 1 96.02 87 ILE A CA 1
ATOM 664 C C . ILE A 1 87 ? -2.594 -6.89 -5.064 1 96.02 87 ILE A C 1
ATOM 666 O O . ILE A 1 87 ? -2.678 -6.181 -4.059 1 96.02 87 ILE A O 1
ATOM 670 N N . TYR A 1 88 ? -2.788 -6.402 -6.242 1 96.97 88 TYR A N 1
ATOM 671 C CA . TYR A 1 88 ? -2.796 -4.958 -6.447 1 96.97 88 TYR A CA 1
ATOM 672 C C . TYR A 1 88 ? -4.221 -4.43 -6.555 1 96.97 88 TYR A C 1
ATOM 674 O O . TYR A 1 88 ? -4.443 -3.217 -6.543 1 96.97 88 TYR A O 1
ATOM 682 N N . THR A 1 89 ? -5.248 -5.322 -6.685 1 95.2 89 THR A N 1
ATOM 683 C CA . THR A 1 89 ? -6.593 -4.808 -6.922 1 95.2 89 THR A CA 1
ATOM 684 C C . THR A 1 89 ? -7.583 -5.405 -5.925 1 95.2 89 THR A C 1
ATOM 686 O O . THR A 1 89 ? -8.669 -4.86 -5.718 1 95.2 89 THR A O 1
ATOM 689 N N . GLY A 1 90 ? -7.259 -6.547 -5.387 1 93.34 90 GLY A N 1
ATOM 690 C CA . GLY A 1 90 ? -8.197 -7.273 -4.546 1 93.34 90 GLY A CA 1
ATOM 691 C C . GLY A 1 90 ? -9.336 -7.901 -5.327 1 93.34 90 GLY A C 1
ATOM 692 O O . GLY A 1 90 ? -10.287 -8.42 -4.738 1 93.34 90 GLY A O 1
ATOM 693 N N . ILE A 1 91 ? -9.288 -7.825 -6.605 1 89.18 91 ILE A N 1
ATOM 694 C CA . ILE A 1 91 ? -10.35 -8.362 -7.449 1 89.18 91 ILE A CA 1
ATOM 695 C C . ILE A 1 91 ? -10.073 -9.832 -7.755 1 89.18 91 ILE A C 1
ATOM 697 O O . ILE A 1 91 ? -8.961 -10.192 -8.148 1 89.18 91 ILE A O 1
ATOM 701 N N . LEU A 1 92 ? -11.039 -10.635 -7.542 1 86.3 92 LEU A N 1
ATOM 702 C CA . LEU A 1 92 ? -10.918 -12.071 -7.771 1 86.3 92 LEU A CA 1
ATOM 703 C C . LEU A 1 92 ? -11.031 -12.397 -9.256 1 86.3 92 LEU A C 1
ATOM 705 O O . LEU A 1 92 ? -11.852 -11.809 -9.964 1 86.3 92 LEU A O 1
ATOM 709 N N . PRO A 1 93 ? -10.187 -13.275 -9.695 1 77.39 93 PRO A N 1
ATOM 710 C CA . PRO A 1 93 ? -10.333 -13.713 -11.085 1 77.39 93 PRO A CA 1
ATOM 711 C C . PRO A 1 93 ? -11.612 -14.513 -11.321 1 77.39 93 PRO A C 1
ATOM 713 O O . PRO A 1 93 ? -12.213 -15.018 -10.369 1 77.39 93 PRO A O 1
ATOM 716 N N . PRO A 1 94 ? -12.123 -14.463 -12.644 1 70.28 94 PRO A N 1
ATOM 717 C CA . PRO A 1 94 ? -13.321 -15.244 -12.962 1 70.28 94 PRO A CA 1
ATOM 718 C C . PRO A 1 94 ? -13.19 -16.712 -12.565 1 70.28 94 PRO A C 1
ATOM 720 O O . PRO A 1 94 ? -12.078 -17.241 -12.498 1 70.28 94 PRO A O 1
ATOM 723 N N . ALA A 1 95 ? -14.209 -17.248 -11.929 1 59.13 95 ALA A N 1
ATOM 724 C CA . ALA A 1 95 ? -14.382 -18.571 -11.333 1 59.13 95 ALA A CA 1
ATOM 725 C C . ALA A 1 95 ? -13.733 -19.65 -12.195 1 59.13 95 ALA A C 1
ATOM 727 O O . ALA A 1 95 ? -13.45 -20.75 -11.715 1 59.13 95 ALA A O 1
ATOM 728 N N . ASP A 1 96 ? -13.692 -19.346 -13.4 1 54.64 96 ASP A N 1
ATOM 729 C CA . ASP A 1 96 ? -13.211 -20.534 -14.099 1 54.64 96 ASP A CA 1
ATOM 730 C C . ASP A 1 96 ? -11.839 -20.959 -13.58 1 54.64 96 ASP A C 1
ATOM 732 O O . ASP A 1 96 ? -11.134 -21.73 -14.234 1 54.64 96 ASP A O 1
ATOM 736 N N . GLN A 1 97 ? -11.607 -20.297 -12.422 1 54.73 97 GLN A N 1
ATOM 737 C CA . GLN A 1 97 ? -10.187 -20.362 -12.093 1 54.73 97 GLN A CA 1
ATOM 738 C C . GLN A 1 97 ? -9.825 -21.712 -11.482 1 54.73 97 GLN A C 1
ATOM 740 O O . GLN A 1 97 ? -10.605 -22.282 -10.716 1 54.73 97 GLN A O 1
ATOM 745 N N . ASP A 1 98 ? -8.946 -22.369 -12.116 1 59.27 98 ASP A N 1
ATOM 746 C CA . ASP A 1 98 ? -8.133 -23.578 -12.026 1 59.27 98 ASP A CA 1
ATOM 747 C C . ASP A 1 98 ? -7.573 -23.76 -10.617 1 59.27 98 ASP A C 1
ATOM 749 O O . ASP A 1 98 ? -7.278 -22.78 -9.929 1 59.27 98 ASP A O 1
ATOM 753 N N . ASP A 1 99 ? -7.823 -24.862 -9.994 1 70.83 99 ASP A N 1
ATOM 754 C CA . ASP A 1 99 ? -7.146 -25.424 -8.829 1 70.83 99 ASP A CA 1
ATOM 755 C C . ASP A 1 99 ? -5.722 -24.886 -8.708 1 70.83 99 ASP A C 1
ATOM 757 O O . ASP A 1 99 ? -5.188 -24.77 -7.603 1 70.83 99 ASP A O 1
ATOM 761 N N . SER A 1 100 ? -5.375 -24.29 -9.766 1 80.67 100 SER A N 1
ATOM 762 C CA . SER A 1 100 ? -3.982 -23.853 -9.778 1 80.67 100 SER A CA 1
ATOM 763 C C . SER A 1 100 ? -3.809 -22.534 -9.034 1 80.67 100 SER A C 1
ATOM 765 O O . SER A 1 100 ? -2.809 -22.331 -8.343 1 80.67 100 SER A O 1
ATOM 767 N N . LEU A 1 101 ? -4.847 -21.695 -8.975 1 83.81 101 LEU A N 1
ATOM 768 C CA . LEU A 1 101 ? -4.746 -20.405 -8.3 1 83.81 101 LEU A CA 1
ATOM 769 C C . LEU A 1 101 ? -4.811 -20.578 -6.786 1 83.81 101 LEU A C 1
ATOM 771 O O . LEU A 1 101 ? -4.05 -19.944 -6.052 1 83.81 101 LEU A O 1
ATOM 775 N N . LEU A 1 102 ? -5.708 -21.444 -6.394 1 85.76 102 LEU A N 1
ATOM 776 C CA . LEU A 1 102 ? -5.805 -21.723 -4.966 1 85.76 102 LEU A CA 1
ATOM 777 C C . LEU A 1 102 ? -4.505 -22.321 -4.439 1 85.76 102 LEU A C 1
ATOM 779 O O . LEU A 1 102 ? -4.039 -21.951 -3.359 1 85.76 102 LEU A O 1
ATOM 783 N N . SER A 1 103 ? -3.981 -23.25 -5.208 1 86.25 103 SER A N 1
ATOM 784 C CA . SER A 1 103 ? -2.72 -23.868 -4.811 1 86.25 103 SER A CA 1
ATOM 785 C C . SER A 1 103 ? -1.608 -22.83 -4.697 1 86.25 103 SER A C 1
ATOM 787 O O . SER A 1 103 ? -0.823 -22.857 -3.747 1 86.25 103 SER A O 1
ATOM 789 N N . ALA A 1 104 ? -1.545 -21.966 -5.592 1 86.38 104 ALA A N 1
ATOM 790 C CA . ALA A 1 104 ? -0.534 -20.912 -5.583 1 86.38 104 ALA A CA 1
ATOM 791 C C . ALA A 1 104 ? -0.751 -19.955 -4.414 1 86.38 104 ALA A C 1
ATOM 793 O O . ALA A 1 104 ? 0.202 -19.581 -3.725 1 86.38 104 ALA A O 1
ATOM 794 N N . ALA A 1 105 ? -1.985 -19.562 -4.212 1 89.73 105 ALA A N 1
ATOM 795 C CA . ALA A 1 105 ? -2.326 -18.678 -3.101 1 89.73 105 ALA A CA 1
ATOM 796 C C . ALA A 1 105 ? -1.952 -19.309 -1.763 1 89.73 105 ALA A C 1
ATOM 798 O O . ALA A 1 105 ? -1.486 -18.619 -0.853 1 89.73 105 ALA A O 1
ATOM 799 N N . THR A 1 106 ? -2.167 -20.598 -1.682 1 88.02 106 THR A N 1
ATOM 800 C CA . THR A 1 106 ? -1.833 -21.346 -0.475 1 88.02 106 THR A CA 1
ATOM 801 C C . THR A 1 106 ? -0.32 -21.428 -0.292 1 88.02 106 THR A C 1
ATOM 803 O O . THR A 1 106 ? 0.193 -21.177 0.8 1 88.02 106 THR A O 1
ATOM 806 N N . TYR A 1 107 ? 0.306 -21.678 -1.365 1 87.74 107 TYR A N 1
ATOM 807 C CA . TYR A 1 107 ? 1.761 -21.778 -1.325 1 87.74 107 TYR A CA 1
ATOM 808 C C . TYR A 1 107 ? 2.388 -20.456 -0.9 1 87.74 107 TYR A C 1
ATOM 810 O O . TYR A 1 107 ? 3.28 -20.43 -0.048 1 87.74 107 TYR A O 1
ATOM 818 N N . LEU A 1 108 ? 1.904 -19.422 -1.442 1 90.34 108 LEU A N 1
ATOM 819 C CA . LEU A 1 108 ? 2.463 -18.099 -1.185 1 90.34 108 LEU A CA 1
ATOM 820 C C . LEU A 1 108 ? 1.843 -17.48 0.063 1 90.34 108 LEU A C 1
ATOM 822 O O . LEU A 1 108 ? 2.254 -16.401 0.496 1 90.34 108 LEU A O 1
ATOM 826 N N . GLN A 1 109 ? 0.835 -18.116 0.622 1 92.13 109 GLN A N 1
ATOM 827 C CA . GLN A 1 109 ? 0.169 -17.708 1.855 1 92.13 109 GLN A CA 1
ATOM 828 C C . GLN A 1 109 ? -0.441 -16.316 1.716 1 92.13 109 GLN A C 1
ATOM 830 O O . GLN A 1 109 ? -0.238 -15.455 2.575 1 92.13 109 GLN A O 1
ATOM 835 N N . ILE A 1 110 ? -1.062 -16.069 0.612 1 92.45 110 ILE A N 1
ATOM 836 C CA . ILE A 1 110 ? -1.865 -14.864 0.434 1 92.45 110 ILE A CA 1
ATOM 837 C C . ILE A 1 110 ? -3.244 -15.066 1.058 1 92.45 110 ILE A C 1
ATOM 839 O O . ILE A 1 110 ? -4.166 -15.551 0.397 1 92.45 110 ILE A O 1
ATOM 843 N N . GLU A 1 111 ? -3.376 -14.607 2.237 1 91.87 111 GLU A N 1
ATOM 844 C CA . GLU A 1 111 ? -4.465 -15.016 3.118 1 91.87 111 GLU A CA 1
ATOM 845 C C . GLU A 1 111 ? -5.82 -14.609 2.547 1 91.87 111 GLU A C 1
ATOM 847 O O . GLU A 1 111 ? -6.738 -15.428 2.47 1 91.87 111 GLU A O 1
ATOM 852 N N . GLU A 1 112 ? -6.022 -13.368 2.145 1 90.55 112 GLU A N 1
ATOM 853 C CA . GLU A 1 112 ? -7.318 -12.89 1.673 1 90.55 112 GLU A CA 1
ATOM 854 C C . GLU A 1 112 ? -7.74 -13.609 0.396 1 90.55 112 GLU A C 1
ATOM 856 O O . GLU A 1 112 ? -8.925 -13.884 0.194 1 90.55 112 GLU A O 1
ATOM 861 N N . LEU A 1 113 ? -6.802 -13.878 -0.395 1 89.78 113 LEU A N 1
ATOM 862 C CA . LEU A 1 113 ? -7.097 -14.589 -1.634 1 89.78 113 LEU A CA 1
ATOM 863 C C . LEU A 1 113 ? -7.447 -16.047 -1.355 1 89.78 113 LEU A C 1
ATOM 865 O O . LEU A 1 113 ? -8.416 -16.574 -1.907 1 89.78 113 LEU A O 1
ATOM 869 N N . GLN A 1 114 ? -6.674 -16.649 -0.525 1 89.1 114 GLN A N 1
ATOM 870 C CA . GLN A 1 114 ? -6.937 -18.033 -0.145 1 89.1 114 GLN A CA 1
ATOM 871 C C . GLN A 1 114 ? -8.342 -18.188 0.431 1 89.1 114 GLN A C 1
ATOM 873 O O . GLN A 1 114 ? -9.072 -19.11 0.062 1 89.1 114 GLN A O 1
ATOM 878 N N . GLN A 1 115 ? -8.665 -17.323 1.307 1 88.25 115 GLN A N 1
ATOM 879 C CA . GLN A 1 115 ? -9.977 -17.371 1.944 1 88.25 115 GLN A CA 1
ATOM 880 C C . GLN A 1 115 ? -11.092 -17.171 0.921 1 88.25 115 GLN A C 1
ATOM 882 O O . GLN A 1 115 ? -12.088 -17.897 0.931 1 88.25 115 GLN A O 1
ATOM 887 N N . ALA A 1 116 ? -10.955 -16.224 0.061 1 85.64 116 ALA A N 1
ATOM 888 C CA . ALA A 1 116 ? -11.973 -15.923 -0.942 1 85.64 116 ALA A CA 1
ATOM 889 C C . ALA A 1 116 ? -12.179 -17.103 -1.887 1 85.64 116 ALA A C 1
ATOM 891 O O . ALA A 1 116 ? -13.315 -17.458 -2.209 1 85.64 116 ALA A O 1
ATOM 892 N N . LEU A 1 117 ? -11.109 -17.709 -2.298 1 85.55 117 LEU A N 1
ATOM 893 C CA . LEU A 1 117 ? -11.193 -18.824 -3.235 1 85.55 117 LEU A CA 1
ATOM 894 C C . LEU A 1 117 ? -11.778 -20.059 -2.558 1 85.55 117 LEU A C 1
ATOM 896 O O . LEU A 1 117 ? -12.552 -20.799 -3.17 1 85.55 117 LEU A O 1
ATOM 900 N N . SER A 1 118 ? -11.358 -20.266 -1.319 1 83.41 118 SER A N 1
ATOM 901 C CA . SER A 1 118 ? -11.889 -21.402 -0.572 1 83.41 118 SER A CA 1
ATOM 902 C C . SER A 1 118 ? -13.397 -21.28 -0.38 1 83.41 118 SER A C 1
ATOM 904 O O . SER A 1 118 ? -14.12 -22.276 -0.449 1 83.41 118 SER A O 1
ATOM 906 N N . ASN A 1 119 ? -13.872 -20.083 -0.118 1 79.96 119 ASN A N 1
ATOM 907 C CA . ASN A 1 119 ? -15.301 -19.838 0.046 1 79.96 119 ASN A CA 1
ATOM 908 C C . ASN A 1 119 ? -16.067 -20.104 -1.246 1 79.96 119 ASN A C 1
ATOM 910 O O . ASN A 1 119 ? -17.182 -20.629 -1.215 1 79.96 119 ASN A O 1
ATOM 914 N N . ILE A 1 120 ? -15.498 -19.838 -2.336 1 75.63 120 ILE A N 1
ATOM 915 C CA . ILE A 1 120 ? -16.123 -20.057 -3.636 1 75.63 120 ILE A CA 1
ATOM 916 C C . ILE A 1 120 ? -16.168 -21.553 -3.942 1 75.63 120 ILE A C 1
ATOM 918 O O . ILE A 1 120 ? -17.175 -22.061 -4.44 1 75.63 120 ILE A O 1
ATOM 922 N N . THR A 1 121 ? -15.065 -22.182 -3.651 1 74.02 121 THR A N 1
ATOM 923 C CA . THR A 1 121 ? -14.993 -23.615 -3.913 1 74.02 121 THR A CA 1
ATOM 924 C C . THR A 1 121 ? -15.984 -24.376 -3.038 1 74.02 121 THR A C 1
ATOM 926 O O . THR A 1 121 ? -16.611 -25.336 -3.491 1 74.02 121 THR A O 1
ATOM 929 N N . THR A 1 122 ? -16.132 -23.92 -1.831 1 71.84 122 THR A N 1
ATOM 930 C CA . THR A 1 122 ? -17.06 -24.574 -0.914 1 71.84 122 THR A CA 1
ATOM 931 C C . THR A 1 122 ? -18.502 -24.38 -1.374 1 71.84 122 THR A C 1
ATOM 933 O O . THR A 1 122 ? -19.31 -25.308 -1.307 1 71.84 122 THR A O 1
ATOM 936 N N . ILE A 1 123 ? -18.805 -23.28 -1.874 1 65.44 123 ILE A N 1
ATOM 937 C CA . ILE A 1 123 ? -20.163 -22.997 -2.327 1 65.44 123 ILE A CA 1
ATOM 938 C C . ILE A 1 123 ? -20.473 -23.823 -3.573 1 65.44 123 ILE A C 1
ATOM 940 O O . ILE A 1 123 ? -21.562 -24.389 -3.695 1 65.44 123 ILE A O 1
ATOM 944 N N . TYR A 1 124 ? -19.532 -23.899 -4.403 1 63.17 124 TYR A N 1
ATOM 945 C CA . TYR A 1 124 ? -19.732 -24.661 -5.631 1 63.17 124 TYR A CA 1
ATOM 946 C C . TYR A 1 124 ? -19.84 -26.152 -5.336 1 63.17 124 TYR A C 1
ATOM 948 O O . TYR A 1 124 ? -20.661 -26.852 -5.935 1 63.17 124 TYR A O 1
ATOM 956 N N . ASN A 1 125 ? -18.975 -26.548 -4.527 1 62.49 125 ASN A N 1
ATOM 957 C CA . ASN A 1 125 ? -19.047 -27.961 -4.169 1 62.49 125 ASN A CA 1
ATOM 958 C C . ASN A 1 125 ? -20.325 -28.279 -3.398 1 62.49 125 ASN A C 1
ATOM 960 O O . ASN A 1 125 ? -20.87 -29.378 -3.518 1 62.49 125 ASN A O 1
ATOM 964 N N . CYS A 1 126 ? -20.729 -27.295 -2.587 1 57.96 126 CYS A N 1
ATOM 965 C CA . CYS A 1 126 ? -21.987 -27.535 -1.889 1 57.96 126 CYS A CA 1
ATOM 966 C C . CYS A 1 126 ? -23.148 -27.625 -2.872 1 57.96 126 CYS A C 1
ATOM 968 O O . CYS A 1 126 ? -24.067 -28.424 -2.683 1 57.96 126 CYS A O 1
ATOM 970 N N . ASP A 1 127 ? -23.166 -26.709 -3.842 1 55.58 127 ASP A N 1
ATOM 971 C CA . ASP A 1 127 ? -24.278 -26.764 -4.786 1 55.58 127 ASP A CA 1
ATOM 972 C C . ASP A 1 127 ? -24.26 -28.069 -5.58 1 55.58 127 ASP A C 1
ATOM 974 O O . ASP A 1 127 ? -25.314 -28.591 -5.951 1 55.58 127 ASP A O 1
ATOM 978 N N . THR A 1 128 ? -23.132 -28.462 -5.82 1 54.03 128 THR A N 1
ATOM 979 C CA . THR A 1 128 ? -23.11 -29.719 -6.56 1 54.03 128 THR A CA 1
ATOM 980 C C . THR A 1 128 ? -23.436 -30.894 -5.642 1 54.03 128 THR A C 1
ATOM 982 O O . THR A 1 128 ? -23.826 -31.965 -6.111 1 54.03 128 THR A O 1
ATOM 985 N N . VAL A 1 129 ? -23.114 -30.712 -4.301 1 50.75 129 VAL A N 1
ATOM 986 C CA . VAL A 1 129 ? -23.566 -31.775 -3.41 1 50.75 129 VAL A CA 1
ATOM 987 C C . VAL A 1 129 ? -24.989 -31.486 -2.941 1 50.75 129 VAL A C 1
ATOM 989 O O . VAL A 1 129 ? -25.345 -30.332 -2.691 1 50.75 129 VAL A O 1
ATOM 992 N N . GLU A 1 130 ? -26.105 -32.091 -3.294 1 48.61 130 GLU A N 1
ATOM 993 C CA . GLU A 1 130 ? -27.506 -32.125 -2.885 1 48.61 130 GLU A CA 1
ATOM 994 C C . GLU A 1 130 ? -27.665 -31.707 -1.426 1 48.61 130 GLU A C 1
ATOM 996 O O . GLU A 1 130 ? -28.729 -31.231 -1.024 1 48.61 130 GLU A O 1
ATOM 1001 N N . GLY A 1 131 ? -26.847 -32.017 -0.469 1 42.8 131 GLY A N 1
ATOM 1002 C CA . GLY A 1 131 ? -27.044 -31.892 0.966 1 42.8 131 GLY A CA 1
ATOM 1003 C C . GLY A 1 131 ? -26.829 -30.48 1.477 1 42.8 131 GLY A C 1
ATOM 1004 O O . GLY A 1 131 ? -26.719 -30.261 2.685 1 42.8 131 GLY A O 1
ATOM 1005 N N . CYS A 1 132 ? -26.508 -29.498 0.691 1 43.5 132 CYS A N 1
ATOM 1006 C CA . CYS A 1 132 ? -26.401 -28.164 1.271 1 43.5 132 CYS A CA 1
ATOM 1007 C C . CYS A 1 132 ? -27.729 -27.724 1.876 1 43.5 132 CYS A C 1
ATOM 1009 O O . CYS A 1 132 ? -28.575 -27.158 1.182 1 43.5 132 CYS A O 1
ATOM 1011 N N . VAL A 1 133 ? -28.638 -28.492 2.508 1 39.36 133 VAL A N 1
ATOM 1012 C CA . VAL A 1 133 ? -29.908 -28.254 3.185 1 39.36 133 VAL A CA 1
ATOM 1013 C C . VAL A 1 133 ? -29.761 -27.095 4.169 1 39.36 133 VAL A C 1
ATOM 1015 O O . VAL A 1 133 ? -30.716 -26.735 4.86 1 39.36 133 VAL A O 1
ATOM 1018 N N . ASN A 1 134 ? -28.733 -26.663 4.843 1 39.73 134 ASN A N 1
ATOM 1019 C CA . ASN A 1 134 ? -29.04 -25.786 5.967 1 39.73 134 ASN A CA 1
ATOM 1020 C C . ASN A 1 134 ? -29.524 -24.418 5.495 1 39.73 134 ASN A C 1
ATOM 1022 O O . ASN A 1 134 ? -28.718 -23.569 5.11 1 39.73 134 ASN A O 1
ATOM 1026 N N . THR A 1 135 ? -30.547 -24.095 4.7 1 36.83 135 THR A N 1
ATOM 1027 C CA . THR A 1 135 ? -31.32 -22.876 4.493 1 36.83 135 THR A CA 1
ATOM 1028 C C . THR A 1 135 ? -31.578 -22.167 5.819 1 36.83 135 THR A C 1
ATOM 1030 O O . THR A 1 135 ? -31.954 -20.993 5.838 1 36.83 135 THR A O 1
ATOM 1033 N N . SER A 1 136 ? -31.964 -22.842 6.988 1 36.46 136 SER A N 1
ATOM 1034 C CA . SER A 1 136 ? -32.6 -22.219 8.144 1 36.46 136 SER A CA 1
ATOM 1035 C C . SER A 1 136 ? -31.775 -21.046 8.665 1 36.46 136 SER A C 1
ATOM 1037 O O . SER A 1 136 ? -32.315 -20.127 9.283 1 36.46 136 SER A O 1
ATOM 1039 N N . HIS A 1 137 ? -30.544 -21.092 9 1 36.9 137 HIS A N 1
ATOM 1040 C CA . HIS A 1 137 ? -30.054 -20.002 9.836 1 36.9 137 HIS A CA 1
ATOM 1041 C C . HIS A 1 137 ? -29.911 -18.714 9.032 1 36.9 137 HIS A C 1
ATOM 1043 O O . HIS A 1 137 ? -29.478 -17.689 9.565 1 36.9 137 HIS A O 1
ATOM 1049 N N . CYS A 1 138 ? -29.939 -18.67 7.778 1 37.25 138 CYS A N 1
ATOM 1050 C CA . CYS A 1 138 ? -29.79 -17.309 7.276 1 37.25 138 CYS A CA 1
ATOM 1051 C C . CYS A 1 138 ? -31.081 -16.519 7.45 1 37.25 138 CYS A C 1
ATOM 1053 O O . CYS A 1 138 ? -31.153 -15.348 7.071 1 37.25 138 CYS A O 1
ATOM 1055 N N . PHE A 1 139 ? -32.418 -17.116 7.855 1 31.59 139 PHE A N 1
ATOM 1056 C CA . PHE A 1 139 ? -33.656 -16.349 7.921 1 31.59 139 PHE A CA 1
ATOM 1057 C C . PHE A 1 139 ? -33.775 -15.627 9.258 1 31.59 139 PHE A C 1
ATOM 1059 O O . PHE A 1 139 ? -34.771 -14.947 9.516 1 31.59 139 PHE A O 1
ATOM 1066 N N . GLN A 1 140 ? -33.196 -15.901 10.434 1 31.97 140 GLN A N 1
ATOM 1067 C CA . GLN A 1 140 ? -33.91 -15.536 11.653 1 31.97 140 GLN A CA 1
ATOM 1068 C C . GLN A 1 140 ? -34.206 -14.039 11.69 1 31.97 140 GLN A C 1
ATOM 1070 O O . GLN A 1 140 ? -35.076 -13.592 12.44 1 31.97 140 GLN A O 1
ATOM 1075 N N . ARG A 1 141 ? -33.452 -12.973 11.662 1 24.68 141 ARG A N 1
ATOM 1076 C CA . ARG A 1 141 ? -33.692 -11.897 12.62 1 24.68 141 ARG A CA 1
ATOM 1077 C C . ARG A 1 141 ? -34.93 -11.092 12.24 1 24.68 141 ARG A C 1
ATOM 1079 O O . ARG A 1 141 ? -34.873 -10.236 11.355 1 24.68 141 ARG A O 1
ATOM 1086 N N . GLY A 1 142 ? -36.084 -11.711 11.835 1 26.18 142 GLY A N 1
ATOM 1087 C CA . GLY A 1 142 ? -37.355 -11.021 11.988 1 26.18 142 GLY A CA 1
ATOM 1088 C C . GLY A 1 142 ? -37.678 -10.679 13.43 1 26.18 142 GLY A C 1
ATOM 1089 O O . GLY A 1 142 ? -37.386 -11.459 14.339 1 26.18 142 GLY A O 1
ATOM 1090 N N . ASP A 1 143 ? -37.88 -9.347 13.917 1 26.24 143 ASP A N 1
ATOM 1091 C CA . ASP A 1 143 ? -38.481 -8.723 15.092 1 26.24 143 ASP A CA 1
ATOM 1092 C C . ASP A 1 143 ? -39.841 -9.341 15.407 1 26.24 143 ASP A C 1
ATOM 1094 O O . ASP A 1 143 ? -40.676 -9.504 14.515 1 26.24 143 ASP A O 1
ATOM 1098 N N . ARG A 1 144 ? -39.951 -10.093 16.455 1 18.56 144 ARG A N 1
ATOM 1099 C CA . ARG A 1 144 ? -40.865 -9.705 17.525 1 18.56 144 ARG A CA 1
ATOM 1100 C C . ARG A 1 144 ? -40.419 -8.403 18.18 1 18.56 144 ARG A C 1
ATOM 1102 O O . ARG A 1 144 ? -39.22 -8.135 18.289 1 18.56 144 ARG A O 1
ATOM 1109 N N . MET B 1 1 ? -16.707 -10.819 -13.487 1 38.96 1 MET B N 1
ATOM 1110 C CA . MET B 1 1 ? -15.601 -10.565 -12.568 1 38.96 1 MET B CA 1
ATOM 1111 C C . MET B 1 1 ? -16.117 -10.261 -11.166 1 38.96 1 MET B C 1
ATOM 1113 O O . MET B 1 1 ? -16.871 -9.306 -10.971 1 38.96 1 MET B O 1
ATOM 1117 N N . ARG B 1 2 ? -16.503 -11.246 -10.386 1 46.65 2 ARG B N 1
ATOM 1118 C CA . ARG B 1 2 ? -17.311 -11.009 -9.193 1 46.65 2 ARG B CA 1
ATOM 1119 C C . ARG B 1 2 ? -16.564 -10.135 -8.191 1 46.65 2 ARG B C 1
ATOM 1121 O O . ARG B 1 2 ? -15.491 -10.508 -7.713 1 46.65 2 ARG B O 1
ATOM 1128 N N . THR B 1 3 ? -16.587 -8.807 -8.493 1 52.34 3 THR B N 1
ATOM 1129 C CA . THR B 1 3 ? -16.112 -7.793 -7.559 1 52.34 3 THR B CA 1
ATOM 1130 C C . THR B 1 3 ? -16.835 -7.91 -6.22 1 52.34 3 THR B C 1
ATOM 1132 O O . THR B 1 3 ? -18.066 -7.948 -6.175 1 52.34 3 THR B O 1
ATOM 1135 N N . HIS B 1 4 ? -16.4 -8.779 -5.346 1 64.24 4 HIS B N 1
ATOM 1136 C CA . HIS B 1 4 ? -16.93 -8.634 -3.995 1 64.24 4 HIS B CA 1
ATOM 1137 C C . HIS B 1 4 ? -16.274 -7.464 -3.268 1 64.24 4 HIS B C 1
ATOM 1139 O O . HIS B 1 4 ? -15.145 -7.581 -2.788 1 64.24 4 HIS B O 1
ATOM 1145 N N . PRO B 1 5 ? -16.838 -6.275 -3.54 1 66.65 5 PRO B N 1
ATOM 1146 C CA . PRO B 1 5 ? -16.311 -5.031 -2.972 1 66.65 5 PRO B CA 1
ATOM 1147 C C . PRO B 1 5 ? -15.762 -5.213 -1.559 1 66.65 5 PRO B C 1
ATOM 1149 O O . PRO B 1 5 ? -14.778 -4.569 -1.188 1 66.65 5 PRO B O 1
ATOM 1152 N N . SER B 1 6 ? -16.329 -6.229 -0.932 1 81 6 SER B N 1
ATOM 1153 C CA . SER B 1 6 ? -15.911 -6.458 0.447 1 81 6 SER B CA 1
ATOM 1154 C C . SER B 1 6 ? -14.507 -7.051 0.508 1 81 6 SER B C 1
ATOM 1156 O O . SER B 1 6 ? -13.691 -6.644 1.337 1 81 6 SER B O 1
ATOM 1158 N N . VAL B 1 7 ? -14.205 -7.834 -0.494 1 86.23 7 VAL B N 1
ATOM 1159 C CA . VAL B 1 7 ? -12.9 -8.486 -0.477 1 86.23 7 VAL B CA 1
ATOM 1160 C C . VAL B 1 7 ? -11.813 -7.477 -0.842 1 86.23 7 VAL B C 1
ATOM 1162 O O . VAL B 1 7 ? -10.755 -7.438 -0.208 1 86.23 7 VAL B O 1
ATOM 1165 N N . ALA B 1 8 ? -12.136 -6.66 -1.79 1 90.37 8 ALA B N 1
ATOM 1166 C CA . ALA B 1 8 ? -11.168 -5.665 -2.246 1 90.37 8 ALA B CA 1
ATOM 1167 C C . ALA B 1 8 ? -10.811 -4.693 -1.125 1 90.37 8 ALA B C 1
ATOM 1169 O O . ALA B 1 8 ? -9.636 -4.38 -0.917 1 90.37 8 ALA B O 1
ATOM 1170 N N . SER B 1 9 ? -11.848 -4.249 -0.427 1 91.89 9 SER B N 1
ATOM 1171 C CA . SER B 1 9 ? -11.612 -3.324 0.676 1 91.89 9 SER B CA 1
ATOM 1172 C C . SER B 1 9 ? -10.824 -3.991 1.799 1 91.89 9 SER B C 1
ATOM 1174 O O . SER B 1 9 ? -9.881 -3.405 2.335 1 91.89 9 SER B O 1
ATOM 1176 N N . ALA B 1 10 ? -11.195 -5.214 2.1 1 91.72 10 ALA B N 1
ATOM 1177 C CA . ALA B 1 10 ? -10.505 -5.958 3.151 1 91.72 10 ALA B CA 1
ATOM 1178 C C . ALA B 1 10 ? -9.041 -6.188 2.789 1 91.72 10 ALA B C 1
ATOM 1180 O O . ALA B 1 10 ? -8.157 -6.057 3.638 1 91.72 10 ALA B O 1
ATOM 1181 N N . HIS B 1 11 ? -8.807 -6.476 1.571 1 94.59 11 HIS B N 1
ATOM 1182 C CA . HIS B 1 11 ? -7.443 -6.699 1.106 1 94.59 11 HIS B CA 1
ATOM 1183 C C . HIS B 1 11 ? -6.611 -5.424 1.202 1 94.59 11 HIS B C 1
ATOM 1185 O O . HIS B 1 11 ? -5.472 -5.455 1.674 1 94.59 11 HIS B O 1
ATOM 1191 N N . ALA B 1 12 ? -7.197 -4.39 0.768 1 96.02 12 ALA B N 1
ATOM 1192 C CA . ALA B 1 12 ? -6.481 -3.117 0.793 1 96.02 12 ALA B CA 1
ATOM 1193 C C . ALA B 1 12 ? -6.101 -2.729 2.219 1 96.02 12 ALA B C 1
ATOM 1195 O O . ALA B 1 12 ? -4.972 -2.303 2.473 1 96.02 12 ALA B O 1
ATOM 1196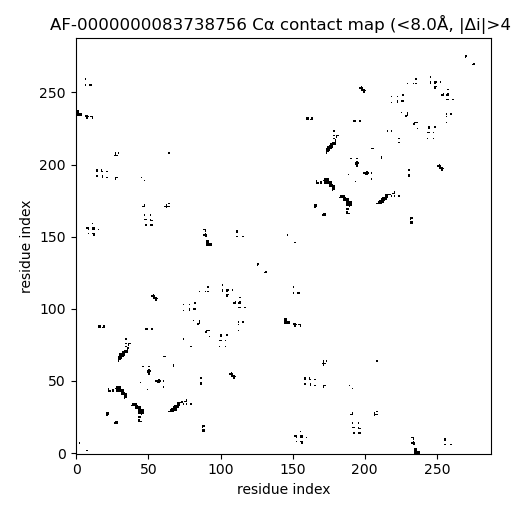 N N . VAL B 1 13 ? -7.008 -2.884 3.12 1 94.99 13 VAL B N 1
ATOM 1197 C CA . VAL B 1 13 ? -6.771 -2.527 4.514 1 94.99 13 VAL B CA 1
ATOM 1198 C C . VAL B 1 13 ? -5.682 -3.423 5.099 1 94.99 13 VAL B C 1
ATOM 1200 O O . VAL B 1 13 ? -4.767 -2.941 5.772 1 94.99 13 VAL B O 1
ATOM 1203 N N . ALA B 1 14 ? -5.765 -4.681 4.805 1 95.61 14 ALA B N 1
ATOM 1204 C CA . ALA B 1 14 ? -4.774 -5.627 5.313 1 95.61 14 ALA B CA 1
ATOM 1205 C C . ALA B 1 14 ? -3.385 -5.314 4.764 1 95.61 14 ALA B C 1
ATOM 1207 O O . ALA B 1 14 ? -2.394 -5.379 5.495 1 95.61 14 ALA B O 1
ATOM 1208 N N . LEU B 1 15 ? -3.338 -5.004 3.559 1 97.18 15 LEU B N 1
ATOM 1209 C CA . LEU B 1 15 ? -2.059 -4.694 2.929 1 97.18 15 LEU B CA 1
ATOM 1210 C C . LEU B 1 15 ? -1.437 -3.446 3.546 1 97.18 15 LEU B C 1
ATOM 1212 O O . LEU B 1 15 ? -0.238 -3.422 3.833 1 97.18 15 LEU B O 1
ATOM 1216 N N . LEU B 1 16 ? -2.23 -2.452 3.755 1 97.54 16 LEU B N 1
ATOM 1217 C CA . LEU B 1 16 ? -1.714 -1.219 4.34 1 97.54 16 LEU B CA 1
ATOM 1218 C C . LEU B 1 16 ? -1.164 -1.472 5.74 1 97.54 16 LEU B C 1
ATOM 1220 O O . LEU B 1 16 ? -0.124 -0.922 6.111 1 97.54 16 LEU B O 1
ATOM 1224 N N . ARG B 1 17 ? -1.855 -2.296 6.449 1 96.88 17 ARG B N 1
ATOM 1225 C CA . ARG B 1 17 ? -1.385 -2.653 7.784 1 96.88 17 ARG B CA 1
ATOM 1226 C C . ARG B 1 17 ? -0.005 -3.299 7.724 1 96.88 17 ARG B C 1
ATOM 1228 O O . ARG B 1 17 ? 0.872 -2.979 8.528 1 96.88 17 ARG B O 1
ATOM 1235 N N . LYS B 1 18 ? 0.214 -4.136 6.808 1 97.2 18 LYS B N 1
ATOM 1236 C CA . LYS B 1 18 ? 1.49 -4.833 6.678 1 97.2 18 LYS B CA 1
ATOM 1237 C C . LYS B 1 18 ? 2.588 -3.886 6.201 1 97.2 18 LYS B C 1
ATOM 1239 O O . LYS B 1 18 ? 3.743 -4.009 6.612 1 97.2 18 LYS B O 1
ATOM 1244 N N . LEU B 1 19 ? 2.225 -2.999 5.365 1 97.78 19 LEU B N 1
ATOM 1245 C CA . LEU B 1 19 ? 3.186 -1.985 4.945 1 97.78 19 LEU B CA 1
ATOM 1246 C C . LEU B 1 19 ? 3.62 -1.125 6.127 1 97.78 19 LEU B C 1
ATOM 1248 O O . LEU B 1 19 ? 4.79 -0.749 6.229 1 97.78 19 LEU B O 1
ATOM 1252 N N . ASN B 1 20 ? 2.673 -0.828 7.017 1 97.75 20 ASN B N 1
ATOM 1253 C CA . ASN B 1 20 ? 3.012 -0.056 8.207 1 97.75 20 ASN B CA 1
ATOM 1254 C C . ASN B 1 20 ? 3.951 -0.829 9.129 1 97.75 20 ASN B C 1
ATOM 1256 O O . ASN B 1 20 ? 4.859 -0.248 9.726 1 97.75 20 ASN B O 1
ATOM 1260 N N . ILE B 1 21 ? 3.741 -2.076 9.261 1 97.25 21 ILE B N 1
ATOM 1261 C CA . ILE B 1 21 ? 4.614 -2.924 10.065 1 97.25 21 ILE B CA 1
ATOM 1262 C C . ILE B 1 21 ? 6.025 -2.914 9.48 1 97.25 21 ILE B C 1
ATOM 1264 O O . ILE B 1 21 ? 7.007 -2.779 10.214 1 97.25 21 ILE B O 1
ATOM 1268 N N . GLN B 1 22 ? 6.108 -3.045 8.18 1 95.77 22 GLN B N 1
ATOM 1269 C CA . GLN B 1 22 ? 7.402 -2.967 7.509 1 95.77 22 GL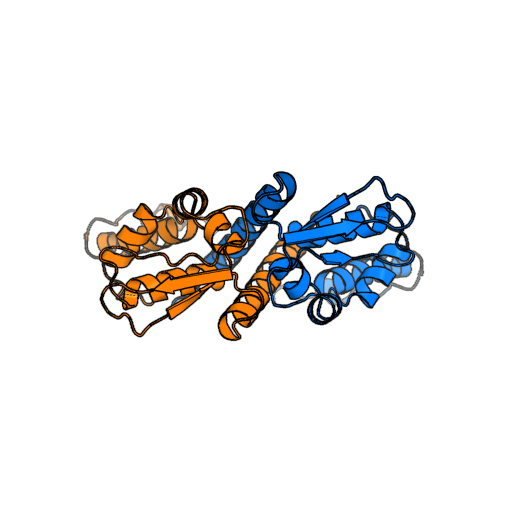N B CA 1
ATOM 1270 C C . GLN B 1 22 ? 8.109 -1.653 7.829 1 95.77 22 GLN B C 1
ATOM 1272 O O . GLN B 1 22 ? 9.297 -1.645 8.157 1 95.77 22 GLN B O 1
ATOM 1277 N N . ARG B 1 23 ? 7.363 -0.588 7.737 1 94.9 23 ARG B N 1
ATOM 1278 C CA . ARG B 1 23 ? 7.921 0.734 8.002 1 94.9 23 ARG B CA 1
ATOM 1279 C C . ARG B 1 23 ? 8.457 0.827 9.426 1 94.9 23 ARG B C 1
ATOM 1281 O O . ARG B 1 23 ? 9.569 1.311 9.647 1 94.9 23 ARG B O 1
ATOM 1288 N N . MET B 1 24 ? 7.67 0.338 10.339 1 95.48 24 MET B N 1
ATOM 1289 C CA . MET B 1 24 ? 8.04 0.403 11.75 1 95.48 24 MET B CA 1
ATOM 1290 C C . MET B 1 24 ? 9.269 -0.457 12.03 1 95.48 24 MET B C 1
ATOM 1292 O O . MET B 1 24 ? 10.053 -0.152 12.93 1 95.48 24 MET B O 1
ATOM 1296 N N . GLU B 1 25 ? 9.504 -1.475 11.204 1 94.2 25 GLU B N 1
ATOM 1297 C CA . GLU B 1 25 ? 10.634 -2.383 11.377 1 94.2 25 GLU B CA 1
ATOM 1298 C C . GLU B 1 25 ? 11.801 -1.99 10.476 1 94.2 25 GLU B C 1
ATOM 1300 O O . GLU B 1 25 ? 12.847 -2.641 10.487 1 94.2 25 GLU B O 1
ATOM 1305 N N . GLY B 1 26 ? 11.578 -0.948 9.668 1 91.14 26 GLY B N 1
ATOM 1306 C CA . GLY B 1 26 ? 12.62 -0.479 8.768 1 91.14 26 GLY B CA 1
ATOM 1307 C C . GLY B 1 26 ? 12.887 -1.431 7.618 1 91.14 26 GLY B C 1
ATOM 1308 O O . GLY B 1 26 ? 13.987 -1.447 7.061 1 91.14 26 GLY B O 1
ATOM 1309 N N . LYS B 1 27 ? 11.897 -2.255 7.305 1 92.2 27 LYS B N 1
ATOM 1310 C CA . LYS B 1 27 ? 12.053 -3.232 6.232 1 92.2 27 LYS B CA 1
ATOM 1311 C C . LYS B 1 27 ? 11.584 -2.661 4.896 1 92.2 27 LYS B C 1
ATOM 1313 O O . LYS B 1 27 ? 10.544 -2.002 4.828 1 92.2 27 LYS B O 1
ATOM 1318 N N . PHE B 1 28 ? 12.357 -2.834 3.865 1 90.19 28 PHE B N 1
ATOM 1319 C CA . PHE B 1 28 ? 12.059 -2.493 2.479 1 90.19 28 PHE B CA 1
ATOM 1320 C C . PHE B 1 28 ? 11.882 -0.988 2.317 1 90.19 28 PHE B C 1
ATOM 1322 O O . PHE B 1 28 ? 11.239 -0.532 1.369 1 90.19 28 PHE B O 1
ATOM 1329 N N . CYS B 1 29 ? 12.31 -0.215 3.284 1 90.32 29 CYS B N 1
ATOM 1330 C CA . CYS B 1 29 ? 12.244 1.238 3.167 1 90.32 29 CYS B CA 1
ATOM 1331 C C . CYS B 1 29 ? 13.375 1.766 2.292 1 90.32 29 CYS B C 1
ATOM 1333 O O . CYS B 1 29 ? 14.515 1.313 2.403 1 90.32 29 CYS B O 1
ATOM 1335 N N . ASP B 1 30 ? 13.042 2.668 1.485 1 86.89 30 ASP B N 1
ATOM 1336 C CA . ASP B 1 30 ? 14.039 3.211 0.567 1 86.89 30 ASP B CA 1
ATOM 1337 C C . ASP B 1 30 ? 14.051 4.737 0.609 1 86.89 30 ASP B C 1
ATOM 1339 O O . ASP B 1 30 ? 14.587 5.384 -0.293 1 86.89 30 ASP B O 1
ATOM 1343 N N . CYS B 1 31 ? 13.393 5.306 1.614 1 86.96 31 CYS B N 1
ATOM 1344 C CA . CYS B 1 31 ? 13.364 6.749 1.823 1 86.96 31 CYS B CA 1
ATOM 1345 C C . CYS B 1 31 ? 13.576 7.091 3.293 1 86.96 31 CYS B C 1
ATOM 1347 O O . CYS B 1 31 ? 13.007 6.443 4.174 1 86.96 31 CYS B O 1
ATOM 1349 N N . VAL B 1 32 ? 14.433 8.03 3.49 1 85.65 32 VAL B N 1
ATOM 1350 C CA . VAL B 1 32 ? 14.645 8.568 4.829 1 85.65 32 VAL B CA 1
ATOM 1351 C C . VAL B 1 32 ? 14.271 10.049 4.857 1 85.65 32 VAL B C 1
ATOM 1353 O O . VAL B 1 32 ? 14.784 10.84 4.062 1 85.65 32 VAL B O 1
ATOM 1356 N N . ILE B 1 33 ? 13.362 10.377 5.724 1 82.46 33 ILE B N 1
ATOM 1357 C CA . ILE B 1 33 ? 12.913 11.759 5.851 1 82.46 33 ILE B CA 1
ATOM 1358 C C . ILE B 1 33 ? 13.462 12.363 7.141 1 82.46 33 ILE B C 1
ATOM 1360 O O . ILE B 1 33 ? 13.279 11.802 8.224 1 82.46 33 ILE B O 1
ATOM 1364 N N . ARG B 1 34 ? 14.099 13.438 6.968 1 78.43 34 ARG B N 1
ATOM 1365 C CA . ARG B 1 34 ? 14.665 14.146 8.111 1 78.43 34 ARG B CA 1
ATOM 1366 C C . ARG B 1 34 ? 13.894 15.431 8.396 1 78.43 34 ARG B C 1
ATOM 1368 O O . ARG B 1 34 ? 13.518 16.153 7.47 1 78.43 34 ARG B O 1
ATOM 1375 N N . GLN B 1 35 ? 13.696 15.575 9.638 1 71.67 35 GLN B N 1
ATOM 1376 C CA . GLN B 1 35 ? 13.065 16.826 10.044 1 71.67 35 GLN B CA 1
ATOM 1377 C C . GLN B 1 35 ? 14.099 17.937 10.203 1 71.67 35 GLN B C 1
ATOM 1379 O O . GLN B 1 35 ? 15.133 17.743 10.846 1 71.67 35 GLN B O 1
ATOM 1384 N N . TYR B 1 36 ? 13.886 18.989 9.571 1 69.81 36 TYR B N 1
ATOM 1385 C CA . TYR B 1 36 ? 14.828 20.103 9.572 1 69.81 36 TYR B CA 1
ATOM 1386 C C . TYR B 1 36 ? 15.076 20.606 10.99 1 69.81 36 TYR B C 1
ATOM 1388 O O . TYR B 1 36 ? 16.224 20.826 11.385 1 69.81 36 TYR B O 1
ATOM 1396 N N . LEU B 1 37 ? 14.087 20.789 11.78 1 66.97 37 LEU B N 1
ATOM 1397 C CA . LEU B 1 37 ? 14.226 21.425 13.086 1 66.97 37 LEU B CA 1
ATOM 1398 C C . LEU B 1 37 ? 14.637 20.406 14.144 1 66.97 37 LEU B C 1
ATOM 1400 O O . LEU B 1 37 ? 14.97 20.777 15.272 1 66.97 37 LEU B O 1
ATOM 1404 N N . ASN B 1 38 ? 14.646 19.117 13.836 1 66.44 38 ASN B N 1
ATOM 1405 C CA . ASN B 1 38 ? 15.096 18.044 14.716 1 66.44 38 ASN B CA 1
ATOM 1406 C C . ASN B 1 38 ? 15.856 16.969 13.944 1 66.44 38 ASN B C 1
ATOM 1408 O O . ASN B 1 38 ? 15.305 15.908 13.643 1 66.44 38 ASN B O 1
ATOM 1412 N N . PRO B 1 39 ? 17.082 17.326 13.649 1 63.85 39 PRO B N 1
ATOM 1413 C CA . PRO B 1 39 ? 17.851 16.43 12.783 1 63.85 39 PRO B CA 1
ATOM 1414 C C . PRO B 1 39 ? 17.968 15.017 13.351 1 63.85 39 PRO B C 1
ATOM 1416 O O . PRO B 1 39 ? 18.173 14.061 12.6 1 63.85 39 PRO B O 1
ATOM 1419 N N . GLY B 1 40 ? 17.711 14.872 14.633 1 71.14 40 GLY B N 1
ATOM 1420 C CA . GLY B 1 40 ? 17.862 13.551 15.222 1 71.14 40 GLY B CA 1
ATOM 1421 C C . GLY B 1 40 ? 16.688 12.634 14.94 1 71.14 40 GLY B C 1
ATOM 1422 O O . GLY B 1 40 ? 16.802 11.413 15.069 1 71.14 40 GLY B O 1
ATOM 1423 N N . LYS B 1 41 ? 15.661 13.231 14.367 1 76.86 41 LYS B N 1
ATOM 1424 C CA . LYS B 1 41 ? 14.494 12.388 14.121 1 76.86 41 LYS B CA 1
ATOM 1425 C C . LYS B 1 41 ? 14.392 12.006 12.647 1 76.86 41 LYS B C 1
ATOM 1427 O O . LYS B 1 41 ? 14.349 12.878 11.776 1 76.86 41 LYS B O 1
ATOM 143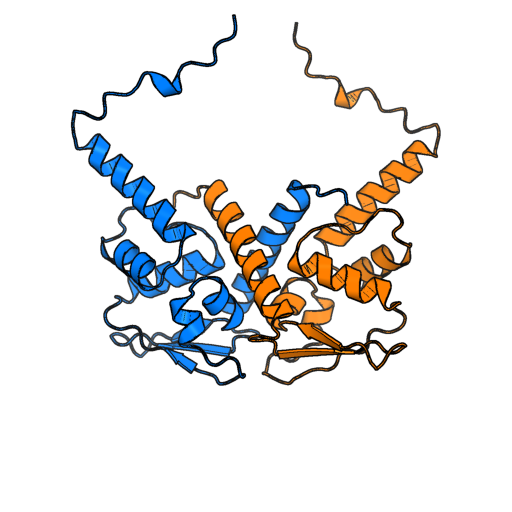2 N N . LEU B 1 42 ? 14.565 10.737 12.406 1 81.36 42 LEU B N 1
ATOM 1433 C CA . LEU B 1 42 ? 14.49 10.196 11.054 1 81.36 42 LEU B CA 1
ATOM 1434 C C . LEU B 1 42 ? 13.264 9.305 10.892 1 81.36 42 LEU B C 1
ATOM 1436 O O . LEU B 1 42 ? 12.902 8.566 11.811 1 81.36 42 LEU B O 1
ATOM 1440 N N . TYR B 1 43 ? 12.611 9.52 9.789 1 85.31 43 TYR B N 1
ATOM 1441 C CA . TYR B 1 43 ? 11.489 8.659 9.433 1 85.31 43 TYR B CA 1
ATOM 1442 C C . TYR B 1 43 ? 11.826 7.797 8.222 1 85.31 43 TYR B C 1
ATOM 1444 O O . TYR B 1 43 ? 12.272 8.309 7.192 1 85.31 43 TYR B O 1
ATOM 1452 N N . LEU B 1 44 ? 11.671 6.5 8.423 1 89.84 44 LEU B N 1
ATOM 1453 C CA . LEU B 1 44 ? 11.788 5.584 7.294 1 89.84 44 LEU B CA 1
ATOM 1454 C C . LEU B 1 44 ? 10.451 5.428 6.578 1 89.84 44 LEU B C 1
ATOM 1456 O O . LEU B 1 44 ? 9.397 5.414 7.219 1 89.84 44 LEU B O 1
ATOM 1460 N N . ALA B 1 45 ? 10.527 5.384 5.271 1 91.77 45 ALA B N 1
ATOM 1461 C CA . ALA B 1 45 ? 9.294 5.244 4.5 1 91.77 45 ALA B CA 1
ATOM 1462 C C . ALA B 1 45 ? 9.556 4.551 3.166 1 91.77 45 ALA B C 1
ATOM 1464 O O . ALA B 1 45 ? 10.71 4.354 2.778 1 91.77 45 ALA B O 1
ATOM 1465 N N . HIS B 1 46 ? 8.538 4.077 2.548 1 93.27 46 HIS B N 1
ATOM 1466 C CA . HIS B 1 46 ? 8.587 3.543 1.192 1 93.27 46 HIS B CA 1
ATOM 1467 C C . HIS B 1 46 ? 8.315 4.632 0.16 1 93.27 46 HIS B C 1
ATOM 1469 O O . HIS B 1 46 ? 7.283 5.305 0.219 1 93.27 46 HIS B O 1
ATOM 1475 N N . LYS B 1 47 ? 9.18 4.745 -0.81 1 92.86 47 LYS B N 1
ATOM 1476 C CA . LYS B 1 47 ? 8.98 5.749 -1.851 1 92.86 47 LYS B CA 1
ATOM 1477 C C . LYS B 1 47 ? 7.662 5.526 -2.585 1 92.86 47 LYS B C 1
ATOM 1479 O O . LYS B 1 47 ? 6.932 6.479 -2.866 1 92.86 47 LYS B O 1
ATOM 1484 N N . SER B 1 48 ? 7.397 4.253 -2.889 1 94.17 48 SER B N 1
ATOM 1485 C CA . SER B 1 48 ? 6.188 3.928 -3.638 1 94.17 48 SER B CA 1
ATOM 1486 C C . SER B 1 48 ? 4.936 4.352 -2.878 1 94.17 48 SER B C 1
ATOM 1488 O O . SER B 1 48 ? 3.986 4.866 -3.473 1 94.17 48 SER B O 1
ATOM 1490 N N . VAL B 1 49 ? 4.907 4.167 -1.543 1 96.46 49 VAL B N 1
ATOM 1491 C CA . VAL B 1 49 ? 3.759 4.521 -0.714 1 96.46 49 VAL B CA 1
ATOM 1492 C C . VAL B 1 49 ? 3.624 6.04 -0.639 1 96.46 49 VAL B C 1
ATOM 1494 O O . VAL B 1 49 ? 2.524 6.579 -0.776 1 96.46 49 VAL B O 1
ATOM 1497 N N . LEU B 1 50 ? 4.746 6.764 -0.433 1 93.47 50 LEU B N 1
ATOM 1498 C CA . LEU B 1 50 ? 4.725 8.222 -0.391 1 93.47 50 LEU B CA 1
ATOM 1499 C C . LEU B 1 50 ? 4.231 8.796 -1.715 1 93.47 50 LEU B C 1
ATOM 1501 O O . LEU B 1 50 ? 3.369 9.677 -1.731 1 93.47 50 LEU B O 1
ATOM 1505 N N . ALA B 1 51 ? 4.754 8.246 -2.787 1 94.85 51 ALA B N 1
ATOM 1506 C CA . ALA B 1 51 ? 4.391 8.722 -4.12 1 94.85 51 ALA B CA 1
ATOM 1507 C C . ALA B 1 51 ? 2.929 8.416 -4.433 1 94.85 51 ALA B C 1
ATOM 1509 O O . ALA B 1 51 ? 2.266 9.181 -5.137 1 94.85 51 ALA B O 1
ATOM 1510 N N . ALA B 1 52 ? 2.456 7.339 -3.916 1 96.81 52 ALA B N 1
ATOM 1511 C CA . ALA B 1 52 ? 1.061 6.965 -4.131 1 96.81 52 ALA B CA 1
ATOM 1512 C C . ALA B 1 52 ? 0.122 7.872 -3.341 1 96.81 52 ALA B C 1
ATOM 1514 O O . ALA B 1 52 ? -1.028 8.081 -3.736 1 96.81 52 ALA B O 1
ATOM 1515 N N . SER B 1 53 ? 0.555 8.402 -2.255 1 96.15 53 SER B N 1
ATOM 1516 C CA . SER B 1 53 ? -0.296 9.181 -1.361 1 96.15 53 SER B CA 1
ATOM 1517 C C . SER B 1 53 ? -0.263 10.663 -1.718 1 96.15 53 SER B C 1
ATOM 1519 O O . SER B 1 53 ? -1.175 11.413 -1.362 1 96.15 53 SER B O 1
ATOM 1521 N N . SER B 1 54 ? 0.787 11.088 -2.397 1 93.39 54 SER B N 1
ATOM 1522 C CA . SER B 1 54 ? 0.992 12.51 -2.653 1 93.39 54 SER B CA 1
ATOM 1523 C C . SER B 1 54 ? 1.618 12.741 -4.024 1 93.39 54 SER B C 1
ATOM 1525 O O . SER B 1 54 ? 2.765 12.356 -4.261 1 93.39 54 SER B O 1
ATOM 1527 N N . PRO B 1 55 ? 0.936 13.441 -4.931 1 93.6 55 PRO B N 1
ATOM 1528 C CA . PRO B 1 55 ? 1.525 13.777 -6.229 1 93.6 55 PRO B CA 1
ATOM 1529 C C . PRO B 1 55 ? 2.762 14.663 -6.104 1 93.6 55 PRO B C 1
ATOM 1531 O O . PRO B 1 55 ? 3.671 14.582 -6.935 1 93.6 55 PRO B O 1
ATOM 1534 N N . VAL B 1 56 ? 2.798 15.471 -5.115 1 89.64 56 VAL B N 1
ATOM 1535 C CA . VAL B 1 56 ? 3.947 16.34 -4.883 1 89.64 56 VAL B CA 1
ATOM 1536 C C . VAL B 1 56 ? 5.173 15.496 -4.541 1 89.64 56 VAL B C 1
ATOM 1538 O O . VAL B 1 56 ? 6.247 15.691 -5.114 1 89.64 56 VAL B O 1
ATOM 1541 N N . LEU B 1 57 ? 5.003 14.6 -3.663 1 88.94 57 LEU B N 1
ATOM 1542 C CA . LEU B 1 57 ? 6.113 13.715 -3.325 1 88.94 57 LEU B CA 1
ATOM 1543 C C . LEU B 1 57 ? 6.505 12.855 -4.522 1 88.94 57 LEU B C 1
ATOM 1545 O O . LEU B 1 57 ? 7.688 12.574 -4.729 1 88.94 57 LEU B O 1
ATOM 1549 N N . ALA B 1 58 ? 5.497 12.424 -5.308 1 90.7 58 ALA B N 1
ATOM 1550 C CA . ALA B 1 58 ? 5.78 11.636 -6.505 1 90.7 58 ALA B CA 1
ATOM 1551 C C . ALA B 1 58 ? 6.716 12.388 -7.447 1 90.7 58 ALA B C 1
ATOM 1553 O O . ALA B 1 58 ? 7.576 11.783 -8.092 1 90.7 58 ALA B O 1
ATOM 1554 N N . SER B 1 59 ? 6.587 13.584 -7.474 1 88.26 59 SER B N 1
ATOM 1555 C CA . SER B 1 59 ? 7.395 14.411 -8.365 1 88.26 59 SER B CA 1
ATOM 1556 C C . SER B 1 59 ? 8.778 14.669 -7.777 1 88.26 59 SER B C 1
ATOM 1558 O O . SER B 1 59 ? 9.738 14.901 -8.515 1 88.26 59 SER B O 1
ATOM 1560 N N . LEU B 1 60 ? 8.919 14.612 -6.461 1 83.46 60 LEU B N 1
ATOM 1561 C CA . LEU B 1 60 ? 10.17 14.94 -5.786 1 83.46 60 LEU B CA 1
ATOM 1562 C C . LEU B 1 60 ? 11.045 13.701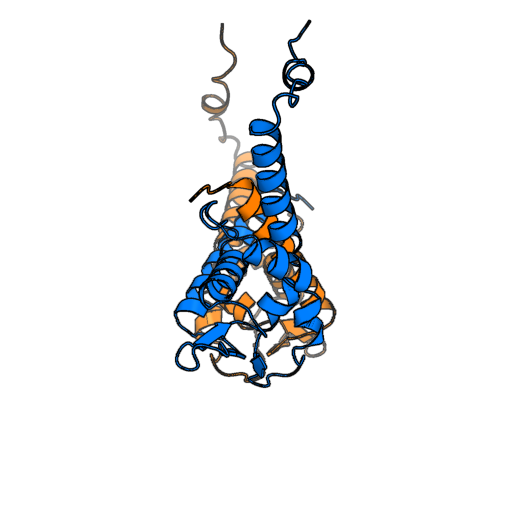 -5.63 1 83.46 60 LEU B C 1
ATOM 1564 O O . LEU B 1 60 ? 12.269 13.81 -5.523 1 83.46 60 LEU B O 1
ATOM 1568 N N . LEU B 1 61 ? 10.42 12.519 -5.636 1 85.79 61 LEU B N 1
ATOM 1569 C CA . LEU B 1 61 ? 11.151 11.286 -5.367 1 85.79 61 LEU B CA 1
ATOM 1570 C C . LEU B 1 61 ? 11.692 10.682 -6.659 1 85.79 61 LEU B C 1
ATOM 1572 O O . LEU B 1 61 ? 10.995 10.655 -7.676 1 85.79 61 LEU B O 1
ATOM 1576 N N . PRO B 1 62 ? 12.871 10.279 -6.538 1 77.43 62 PRO B N 1
ATOM 1577 C CA . PRO B 1 62 ? 13.42 9.589 -7.708 1 77.43 62 PRO B CA 1
ATOM 1578 C C . PRO B 1 62 ? 12.791 8.216 -7.932 1 77.43 62 PRO B C 1
ATOM 1580 O O . PRO B 1 62 ? 12.432 7.532 -6.97 1 77.43 62 PRO B O 1
ATOM 1583 N N . SER B 1 63 ? 12.483 7.942 -9.162 1 67.15 63 SER B N 1
ATOM 1584 C CA . SER B 1 63 ? 11.902 6.645 -9.495 1 67.15 63 SER B CA 1
ATOM 1585 C C . SER B 1 63 ? 12.868 5.508 -9.181 1 67.15 63 SER B C 1
ATOM 1587 O O . SER B 1 63 ? 12.444 4.393 -8.872 1 67.15 63 SER B O 1
ATOM 1589 N N . LYS B 1 64 ? 14.239 5.914 -9.294 1 63.26 64 LYS B N 1
ATOM 1590 C CA . LYS B 1 64 ? 15.22 4.86 -9.053 1 63.26 64 LYS B CA 1
ATOM 1591 C C . LYS B 1 64 ? 15.712 4.888 -7.608 1 63.26 64 LYS B C 1
ATOM 1593 O O . LYS B 1 64 ? 15.635 5.921 -6.94 1 63.26 64 LYS B O 1
ATOM 1598 N N . SER B 1 65 ? 16.066 3.758 -6.956 1 56.42 65 SER B N 1
ATOM 1599 C CA . SER B 1 65 ? 16.368 3.342 -5.591 1 56.42 65 SER B CA 1
ATOM 1600 C C . SER B 1 65 ? 17.428 4.239 -4.961 1 56.42 65 SER B C 1
ATOM 1602 O O . SER B 1 65 ? 18.617 3.912 -4.982 1 56.42 65 SER B O 1
ATOM 1604 N N . VAL B 1 66 ? 17.171 5.572 -4.968 1 55.45 66 VAL B N 1
ATOM 1605 C CA . VAL B 1 66 ? 18.128 6.382 -4.221 1 55.45 66 VAL B CA 1
ATOM 1606 C C . VAL B 1 66 ? 17.518 6.801 -2.885 1 55.45 66 VAL B C 1
ATOM 1608 O O . VAL B 1 66 ? 16.332 7.131 -2.813 1 55.45 66 VAL B O 1
ATOM 1611 N N . LEU B 1 67 ? 18.179 6.386 -1.813 1 58.26 67 LEU B N 1
ATOM 1612 C CA . LEU B 1 67 ? 17.791 6.873 -0.494 1 58.26 67 LEU B CA 1
ATOM 1613 C C . LEU B 1 67 ? 17.675 8.393 -0.487 1 58.26 67 LEU B C 1
ATOM 1615 O O . LEU B 1 67 ? 18.587 9.092 -0.936 1 58.26 67 LEU B O 1
ATOM 1619 N N . LEU B 1 68 ? 16.473 8.983 -0.531 1 57.14 68 LEU B N 1
ATOM 1620 C CA . LEU B 1 68 ? 16.265 10.426 -0.518 1 57.14 68 LEU B CA 1
ATOM 1621 C C . LEU B 1 68 ? 15.943 10.917 0.889 1 57.14 68 LEU B C 1
ATOM 1623 O O . LEU B 1 68 ? 15.231 10.244 1.638 1 57.14 68 LEU B O 1
ATOM 1627 N N . GLU B 1 69 ? 16.726 11.855 1.198 1 62.76 69 GLU B N 1
ATOM 1628 C CA . GLU B 1 69 ? 16.397 12.618 2.398 1 62.76 69 GLU B CA 1
ATOM 1629 C C . GLU B 1 69 ? 15.513 13.816 2.066 1 62.76 69 GLU B C 1
ATOM 1631 O O . GLU B 1 69 ? 15.869 14.642 1.222 1 62.76 69 GLU B O 1
ATOM 1636 N N . LEU B 1 70 ? 14.234 13.746 2.366 1 60.5 70 LEU B N 1
ATOM 1637 C CA . LEU B 1 70 ? 13.352 14.895 2.195 1 60.5 70 LEU B CA 1
ATOM 1638 C C . LEU B 1 70 ? 13.372 15.784 3.435 1 60.5 70 LEU B C 1
ATOM 1640 O O . LEU B 1 70 ? 13.418 15.284 4.561 1 60.5 70 LEU B O 1
ATOM 1644 N N . GLN B 1 71 ? 13.684 17.101 3.127 1 60.03 71 GLN B N 1
ATOM 1645 C CA . GLN B 1 71 ? 13.571 18.113 4.172 1 60.03 71 GLN B CA 1
ATOM 1646 C C . GLN B 1 71 ? 12.278 18.91 4.029 1 60.03 71 GLN B C 1
ATOM 1648 O O . GLN B 1 71 ? 11.981 19.433 2.953 1 60.03 71 GLN B O 1
ATOM 1653 N N . PHE B 1 72 ? 11.28 18.627 4.832 1 57.27 72 PHE B N 1
ATOM 1654 C CA . PHE B 1 72 ? 10.066 19.433 4.778 1 57.27 72 PHE B CA 1
ATOM 1655 C C . PHE B 1 72 ? 10.248 20.737 5.546 1 57.27 72 PHE B C 1
ATOM 1657 O O . PHE B 1 72 ? 10.671 20.728 6.704 1 57.27 72 PHE B O 1
ATOM 1664 N N . PRO B 1 73 ? 10.102 21.835 4.663 1 50.89 73 PRO B N 1
ATOM 1665 C CA . PRO B 1 73 ? 10.156 23.145 5.316 1 50.89 73 PRO B CA 1
ATOM 1666 C C . PRO B 1 73 ? 8.951 23.404 6.218 1 50.89 73 PRO B C 1
ATOM 1668 O O . PRO B 1 73 ? 7.813 23.139 5.825 1 50.89 73 PRO B O 1
ATOM 1671 N N . SER B 1 74 ? 9.254 23.662 7.515 1 54.55 74 SER B N 1
ATOM 1672 C CA . SER B 1 74 ? 8.308 24.328 8.405 1 54.55 74 SER B CA 1
ATOM 1673 C C . SER B 1 74 ? 7.374 23.323 9.071 1 54.55 74 SER B C 1
ATOM 1675 O O . SER B 1 74 ? 6.437 23.71 9.773 1 54.55 74 SER B O 1
ATOM 1677 N N . THR B 1 75 ? 7.505 22.151 8.678 1 56.77 75 THR B N 1
ATOM 1678 C CA . THR B 1 75 ? 6.574 21.296 9.406 1 56.77 75 THR B CA 1
ATOM 1679 C C . THR B 1 75 ? 7.147 20.909 10.766 1 56.77 75 THR B C 1
ATOM 1681 O O . THR B 1 75 ? 8.34 20.622 10.885 1 56.77 75 THR B O 1
ATOM 1684 N N . THR B 1 76 ? 6.362 21.37 11.712 1 62.57 76 THR B N 1
ATOM 1685 C CA . THR B 1 76 ? 6.751 20.917 13.043 1 62.57 76 THR B CA 1
ATOM 1686 C C . THR B 1 76 ? 6.841 19.394 13.09 1 62.57 76 THR B C 1
ATOM 1688 O O . THR B 1 76 ? 6.272 18.706 12.239 1 62.57 76 THR B O 1
ATOM 1691 N N . LYS B 1 77 ? 7.803 18.859 13.904 1 61.44 77 LYS B N 1
ATOM 1692 C CA . LYS B 1 77 ? 7.957 17.428 14.151 1 61.44 77 LYS B CA 1
ATOM 1693 C C . LYS B 1 77 ? 6.6 16.73 14.204 1 61.44 77 LYS B C 1
ATOM 1695 O O . LYS B 1 77 ? 6.438 15.636 13.659 1 61.44 77 LYS B O 1
ATOM 1700 N N . GLU B 1 78 ? 5.677 17.504 14.77 1 74.23 78 GLU B N 1
ATOM 1701 C CA . GLU B 1 78 ? 4.384 16.895 15.065 1 74.23 78 GLU B CA 1
ATOM 1702 C C . GLU B 1 78 ? 3.553 16.724 13.796 1 74.23 78 GLU B C 1
ATOM 1704 O O . GLU B 1 78 ? 2.895 15.698 13.612 1 74.23 78 GLU B O 1
ATOM 1709 N N . VAL B 1 79 ? 3.893 17.572 12.852 1 81.65 79 VAL B N 1
ATOM 1710 C CA . VAL B 1 79 ? 3.045 17.557 11.664 1 81.65 79 VAL B CA 1
ATOM 1711 C C . VAL B 1 79 ? 3.51 16.459 10.711 1 81.65 79 VAL B C 1
ATOM 1713 O O . VAL B 1 79 ? 2.694 15.699 10.183 1 81.65 79 VAL B O 1
ATOM 1716 N N . LEU B 1 80 ? 4.838 16.337 10.571 1 83.41 80 LEU B N 1
ATOM 1717 C CA . LEU B 1 80 ? 5.375 15.309 9.686 1 83.41 80 LEU B CA 1
ATOM 1718 C C . LEU B 1 80 ? 5.016 13.915 10.19 1 83.41 80 LEU B C 1
ATOM 1720 O O . LEU B 1 80 ? 4.606 13.055 9.408 1 83.41 80 LEU B O 1
ATOM 1724 N N . GLY B 1 81 ? 5.186 13.782 11.469 1 86.59 81 GLY B N 1
ATOM 1725 C CA . GLY B 1 81 ? 4.819 12.512 12.075 1 86.59 81 GLY B CA 1
ATOM 1726 C C . GLY B 1 81 ? 3.356 12.16 11.884 1 86.59 81 GLY B C 1
ATOM 1727 O O . GLY B 1 81 ? 3.023 11.018 11.56 1 86.59 81 GLY B O 1
ATOM 1728 N N . SER B 1 82 ? 2.504 13.139 12.042 1 87.89 82 SER B N 1
ATOM 1729 C CA . SER B 1 82 ? 1.067 12.942 11.881 1 87.89 82 SER B CA 1
ATOM 1730 C C . SER B 1 82 ? 0.713 12.614 10.434 1 87.89 82 SER B C 1
ATOM 1732 O O . SER B 1 82 ? -0.159 11.782 10.177 1 87.89 82 SER B O 1
ATOM 1734 N N . LEU B 1 83 ? 1.396 13.242 9.529 1 89.82 83 LEU B N 1
ATOM 1735 C CA . LEU B 1 83 ? 1.164 12.986 8.111 1 89.82 83 LEU B CA 1
ATOM 1736 C C . LEU B 1 83 ? 1.536 11.552 7.75 1 89.82 83 LEU B C 1
ATOM 1738 O O . LEU B 1 83 ? 0.751 10.844 7.114 1 89.82 83 LEU B O 1
ATOM 1742 N N . LEU B 1 84 ? 2.712 11.206 8.22 1 91.48 84 LEU B N 1
ATOM 1743 C CA . LEU B 1 84 ? 3.191 9.86 7.922 1 91.48 84 LEU B CA 1
ATOM 1744 C C . LEU B 1 84 ? 2.292 8.809 8.564 1 91.48 84 LEU B C 1
ATOM 1746 O O . LEU B 1 84 ? 1.997 7.781 7.951 1 91.48 84 LEU B O 1
ATOM 1750 N N . GLU B 1 85 ? 1.863 9.089 9.754 1 93.03 85 GLU B N 1
ATOM 1751 C CA . GLU B 1 85 ? 0.953 8.165 10.424 1 93.03 85 GLU B CA 1
ATOM 1752 C C . GLU B 1 85 ? -0.343 7.998 9.636 1 93.03 85 GLU B C 1
ATOM 1754 O O . GLU B 1 85 ? -0.824 6.878 9.451 1 93.03 85 GLU B O 1
ATOM 1759 N N . PHE B 1 86 ? -0.839 9.042 9.142 1 93 86 PHE B N 1
ATOM 1760 C CA . PHE B 1 86 ? -2.064 8.952 8.356 1 93 86 PHE B CA 1
ATOM 1761 C C . PHE B 1 86 ? -1.83 8.159 7.076 1 93 86 PHE B C 1
ATOM 1763 O O . PHE B 1 86 ? -2.646 7.313 6.706 1 93 86 PHE B O 1
ATOM 1770 N N . ILE B 1 87 ? -0.786 8.473 6.44 1 96.06 87 ILE B N 1
ATOM 1771 C CA . ILE B 1 87 ? -0.478 7.828 5.168 1 96.06 87 ILE B CA 1
ATOM 1772 C C . ILE B 1 87 ? -0.475 6.311 5.345 1 96.06 87 ILE B C 1
ATOM 1774 O O . ILE B 1 87 ? -0.975 5.579 4.489 1 96.06 87 ILE B O 1
ATOM 1778 N N . TYR B 1 88 ? -0.053 5.837 6.465 1 97.02 88 TYR B N 1
ATOM 1779 C CA . TYR B 1 88 ? 0.144 4.401 6.625 1 97.02 88 TYR B CA 1
ATOM 1780 C C . TYR B 1 88 ? -1.018 3.773 7.386 1 97.02 88 TYR B C 1
ATOM 1782 O O . TYR B 1 88 ? -1.128 2.547 7.462 1 97.02 88 TYR B O 1
ATOM 1790 N N . THR B 1 89 ? -1.924 4.589 7.995 1 95.34 89 THR B N 1
ATOM 1791 C CA . THR B 1 89 ? -2.953 3.982 8.831 1 95.34 89 THR B CA 1
ATOM 1792 C C . THR B 1 89 ? -4.338 4.488 8.437 1 95.34 89 THR B C 1
ATOM 1794 O O . THR B 1 89 ? -5.349 3.862 8.762 1 95.34 89 THR B O 1
ATOM 1797 N N . GLY B 1 90 ? -4.396 5.633 7.832 1 93.42 90 GLY B N 1
ATOM 1798 C CA . GLY B 1 90 ? -5.672 6.273 7.551 1 93.42 90 GLY B CA 1
ATOM 1799 C C . GLY B 1 90 ? -6.344 6.833 8.789 1 93.42 90 GLY B C 1
ATOM 1800 O O . GLY B 1 90 ? -7.496 7.269 8.733 1 93.42 90 GLY B O 1
ATOM 1801 N N . ILE B 1 91 ? -5.692 6.799 9.897 1 89.24 91 ILE B N 1
ATOM 1802 C CA . ILE B 1 91 ? -6.262 7.275 11.153 1 89.24 91 ILE B CA 1
ATOM 1803 C C . ILE B 1 91 ? -5.982 8.768 11.313 1 89.24 91 ILE B C 1
ATOM 1805 O O . ILE B 1 91 ? -4.847 9.216 11.135 1 89.24 91 ILE B O 1
ATOM 1809 N N . LEU B 1 92 ? -6.989 9.485 11.595 1 86.35 92 LEU B N 1
ATOM 1810 C CA . LEU B 1 92 ? -6.881 10.931 11.76 1 86.35 92 LEU B CA 1
ATOM 1811 C C . LEU B 1 92 ? -6.295 11.28 13.124 1 86.35 92 LEU B C 1
ATOM 1813 O O . LEU B 1 92 ? -6.632 10.65 14.129 1 86.35 92 LEU B O 1
ATOM 1817 N N . PRO B 1 93 ? -5.408 12.225 13.119 1 77.31 93 PRO B N 1
ATOM 1818 C CA . PRO B 1 93 ? -4.904 12.679 14.417 1 77.31 93 PRO B CA 1
ATOM 1819 C C . PRO B 1 93 ? -5.969 13.393 15.247 1 77.31 93 PRO B C 1
ATOM 1821 O O . PRO B 1 93 ? -6.986 13.834 14.705 1 77.31 93 PRO B O 1
ATOM 1824 N N . PRO B 1 94 ? -5.777 13.33 16.653 1 70.06 94 PRO B N 1
ATOM 1825 C CA . PRO B 1 94 ? -6.732 14.031 17.515 1 70.06 94 PRO B CA 1
ATOM 1826 C C . PRO B 1 94 ? -6.917 15.495 17.123 1 70.06 94 PRO B C 1
ATOM 1828 O O . PRO B 1 94 ? -6.015 16.1 16.538 1 70.06 94 PRO B O 1
ATOM 1831 N N . ALA B 1 95 ? -8.153 15.936 17.067 1 58.71 95 ALA B N 1
ATOM 1832 C CA . ALA B 1 95 ? -8.692 17.227 16.648 1 58.71 95 ALA B CA 1
ATOM 1833 C C . ALA B 1 95 ? -7.792 18.372 17.106 1 58.71 95 ALA B C 1
ATOM 1835 O O . ALA B 1 95 ? -7.873 19.483 16.576 1 58.71 95 ALA B O 1
ATOM 1836 N N . ASP B 1 96 ? -7.162 18.098 18.152 1 54.35 96 ASP B N 1
ATOM 1837 C CA . ASP B 1 96 ? -6.495 19.335 18.546 1 54.35 96 ASP B CA 1
ATOM 1838 C C . ASP B 1 96 ? -5.577 19.842 17.436 1 54.35 96 ASP B C 1
ATOM 1840 O O . ASP B 1 96 ? -4.696 20.669 17.681 1 54.35 96 ASP B O 1
ATOM 1844 N N . GLN B 1 97 ? -5.884 19.174 16.31 1 54.68 97 GLN B N 1
ATOM 1845 C CA . GLN B 1 97 ? -4.825 19.312 15.316 1 54.68 97 GLN B CA 1
ATOM 1846 C C . GLN B 1 97 ? -4.877 20.681 14.643 1 54.68 97 GLN B C 1
ATOM 1848 O O . GLN B 1 97 ? -5.959 21.199 14.361 1 54.68 97 GLN B O 1
ATOM 1853 N N . ASP B 1 98 ? -3.85 21.39 14.809 1 59.3 98 ASP B N 1
ATOM 1854 C CA . ASP B 1 98 ? -3.244 22.646 14.375 1 59.3 98 ASP B CA 1
ATOM 1855 C C . ASP B 1 98 ? -3.433 22.858 12.875 1 59.3 98 ASP B C 1
ATOM 1857 O O . ASP B 1 98 ? -3.435 21.897 12.103 1 59.3 98 ASP B O 1
ATOM 1861 N N . ASP B 1 99 ? -4.028 23.925 12.455 1 70.86 99 ASP B N 1
ATOM 1862 C CA . ASP B 1 99 ? -4.023 24.521 11.123 1 70.86 99 ASP B CA 1
ATOM 1863 C C . ASP B 1 99 ? -2.791 24.088 10.332 1 70.86 99 ASP B C 1
ATOM 1865 O O . ASP B 1 99 ? -2.836 23.992 9.104 1 70.86 99 ASP B O 1
ATOM 1869 N N . SER B 1 100 ? -1.948 23.545 11.091 1 80.35 100 SER B N 1
ATOM 1870 C CA . SER B 1 100 ? -0.687 23.212 10.437 1 80.35 100 SER B CA 1
ATOM 1871 C C . SER B 1 100 ? -0.789 21.895 9.676 1 80.35 100 SER B C 1
ATOM 1873 O O . SER B 1 100 ? -0.224 21.754 8.589 1 80.35 100 SER B O 1
ATOM 1875 N N . 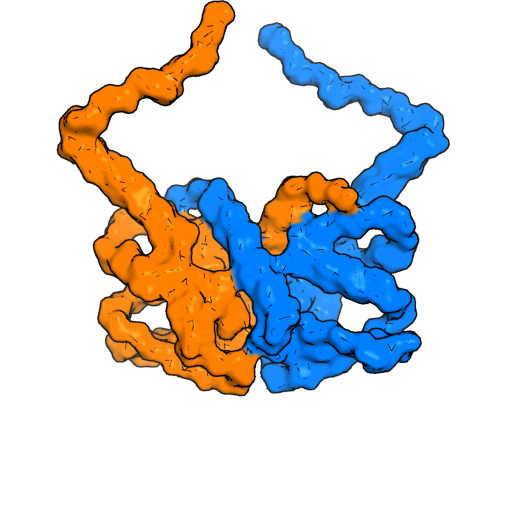LEU B 1 101 ? -1.675 20.978 10.11 1 83.74 101 LEU B N 1
ATOM 1876 C CA . LEU B 1 101 ? -1.812 19.687 9.443 1 83.74 101 LEU B CA 1
ATOM 1877 C C . LEU B 1 101 ? -2.598 19.827 8.144 1 83.74 101 LEU B C 1
ATOM 1879 O O . LEU B 1 101 ? -2.232 19.235 7.126 1 83.74 101 LEU B O 1
ATOM 1883 N N . LEU B 1 102 ? -3.631 20.619 8.24 1 85.69 102 LEU B N 1
ATOM 1884 C CA . LEU B 1 102 ? -4.412 20.864 7.033 1 85.69 102 LEU B CA 1
ATOM 1885 C C . LEU B 1 102 ? -3.563 21.543 5.964 1 85.69 102 LEU B C 1
ATOM 1887 O O . LEU B 1 102 ? -3.637 21.185 4.786 1 85.69 102 LEU B O 1
ATOM 1891 N N . SER B 1 103 ? -2.807 22.519 6.407 1 86.05 103 SER B N 1
ATOM 1892 C CA . SER B 1 103 ? -1.933 23.217 5.47 1 86.05 103 SER B CA 1
ATOM 1893 C C . SER B 1 103 ? -0.938 22.259 4.823 1 86.05 103 SER B C 1
ATOM 1895 O O . SER B 1 103 ? -0.702 22.324 3.614 1 86.05 103 SER B O 1
ATOM 1897 N N . ALA B 1 104 ? -0.398 21.413 5.567 1 86.29 104 ALA B N 1
ATOM 1898 C CA . ALA B 1 104 ? 0.559 20.433 5.061 1 86.29 104 ALA B CA 1
ATOM 1899 C C . ALA B 1 104 ? -0.117 19.442 4.118 1 86.29 104 ALA B C 1
ATOM 1901 O O . ALA B 1 104 ? 0.418 19.125 3.053 1 86.29 104 ALA B O 1
ATOM 1902 N N . ALA B 1 105 ? -1.265 18.954 4.515 1 89.67 105 ALA B N 1
ATOM 1903 C CA . ALA B 1 105 ? -2.029 18.027 3.683 1 89.67 105 ALA B CA 1
ATOM 1904 C C . ALA B 1 105 ? -2.38 18.659 2.339 1 89.67 105 ALA B C 1
ATOM 1906 O O . ALA B 1 105 ? -2.351 17.988 1.305 1 89.67 105 ALA B O 1
ATOM 1907 N N . THR B 1 106 ? -2.709 19.935 2.401 1 87.92 106 THR B N 1
ATOM 1908 C CA . THR B 1 106 ? -3.043 20.683 1.194 1 87.92 106 THR B CA 1
ATOM 1909 C C . THR B 1 106 ? -1.809 20.87 0.315 1 87.92 106 THR B C 1
ATOM 1911 O O . THR B 1 106 ? -1.862 20.638 -0.894 1 87.92 106 THR B O 1
ATOM 1914 N N . TYR B 1 107 ? -0.772 21.172 0.966 1 87.53 107 TYR B N 1
ATOM 1915 C CA . TYR B 1 107 ? 0.478 21.376 0.241 1 87.53 107 TYR B CA 1
ATOM 1916 C C . TYR B 1 107 ? 0.921 20.094 -0.454 1 87.53 107 TYR B C 1
ATOM 1918 O O . TYR B 1 107 ? 1.301 20.116 -1.626 1 87.53 107 TYR B O 1
ATOM 1926 N N . LEU B 1 108 ? 0.843 19.05 0.24 1 90.24 108 LEU B N 1
ATOM 1927 C CA . LEU B 1 108 ? 1.306 17.766 -0.274 1 90.24 108 LEU B CA 1
ATOM 1928 C C . LEU B 1 108 ? 0.214 17.082 -1.091 1 90.24 108 LEU B C 1
ATOM 1930 O O . LEU B 1 108 ? 0.447 16.028 -1.687 1 90.24 108 LEU B O 1
ATOM 1934 N N . GLN B 1 109 ? -0.994 17.623 -1.093 1 92.27 109 GLN B N 1
ATOM 1935 C CA . GLN B 1 109 ? -2.134 17.144 -1.867 1 92.27 109 GLN B CA 1
ATOM 1936 C C . GLN B 1 109 ? -2.5 15.714 -1.48 1 92.27 109 GLN B C 1
ATOM 1938 O O . GLN B 1 109 ? -2.665 14.853 -2.346 1 92.27 109 GLN B O 1
ATOM 1943 N N . ILE B 1 110 ? -2.495 15.448 -0.22 1 92.53 110 ILE B N 1
ATOM 1944 C CA . ILE B 1 110 ? -3.029 14.192 0.296 1 92.53 110 ILE B CA 1
ATOM 1945 C C . ILE B 1 110 ? -4.549 14.284 0.406 1 92.53 110 ILE B C 1
ATOM 1947 O O . ILE B 1 110 ? -5.078 14.713 1.434 1 92.53 110 ILE B O 1
ATOM 1951 N N . GLU B 1 111 ? -5.189 13.793 -0.577 1 92.04 111 GLU B N 1
ATOM 1952 C CA . GLU B 1 111 ? -6.592 14.107 -0.828 1 92.04 111 GLU B CA 1
ATOM 1953 C C . GLU B 1 111 ? -7.48 13.618 0.312 1 92.04 111 GLU B C 1
ATOM 1955 O O . GLU B 1 111 ? -8.308 14.371 0.829 1 92.04 111 GLU B O 1
ATOM 1960 N N . GLU B 1 112 ? -7.375 12.373 0.747 1 90.75 112 GLU B N 1
ATOM 1961 C CA . GLU B 1 112 ? -8.254 11.815 1.77 1 90.75 112 GLU B CA 1
ATOM 1962 C C . GLU B 1 112 ? -8.069 12.529 3.106 1 90.75 112 GLU B C 1
ATOM 1964 O O . GLU B 1 112 ? -9.033 12.724 3.85 1 90.75 112 GLU B O 1
ATOM 1969 N N . LEU B 1 113 ? -6.893 12.887 3.358 1 89.75 113 LEU B N 1
ATOM 1970 C CA . LEU B 1 113 ? -6.615 13.6 4.6 1 89.75 113 LEU B CA 1
ATOM 1971 C 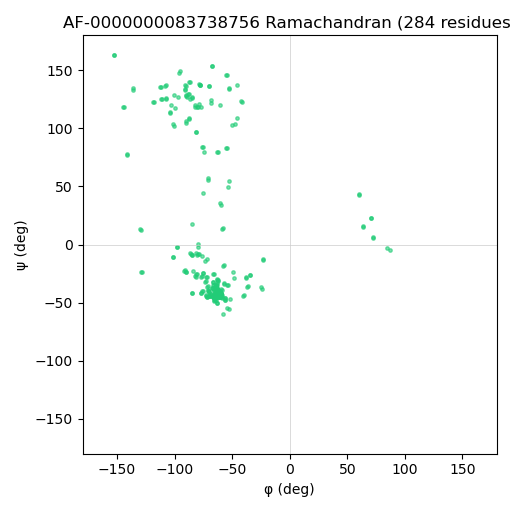C . LEU B 1 113 ? -7.16 15.023 4.543 1 89.75 113 LEU B C 1
ATOM 1973 O O . LEU B 1 113 ? -7.788 15.491 5.496 1 89.75 113 LEU B O 1
ATOM 1977 N N . GLN B 1 114 ? -6.913 15.653 3.454 1 89.1 114 GLN B N 1
ATOM 1978 C CA . GLN B 1 114 ? -7.423 17.007 3.266 1 89.1 114 GLN B CA 1
ATOM 1979 C C . GLN B 1 114 ? -8.94 17.05 3.425 1 89.1 114 GLN B C 1
ATOM 1981 O O . GLN B 1 114 ? -9.473 17.925 4.11 1 89.1 114 GLN B O 1
ATOM 1986 N N . GLN B 1 115 ? -9.58 16.156 2.798 1 88.22 115 GLN B N 1
ATOM 1987 C CA . GLN B 1 115 ? -11.037 16.097 2.861 1 88.22 115 GLN B CA 1
ATOM 1988 C C . GLN B 1 115 ? -11.516 15.842 4.287 1 88.22 115 GLN B C 1
ATOM 1990 O O . GLN B 1 115 ? -12.448 16.495 4.76 1 88.22 115 GLN B O 1
ATOM 1995 N N . ALA B 1 116 ? -10.922 14.929 4.956 1 85.63 116 ALA B N 1
ATOM 1996 C CA . ALA B 1 116 ? -11.317 14.579 6.318 1 85.63 116 ALA B CA 1
ATOM 1997 C C . ALA B 1 116 ? -11.134 15.762 7.264 1 85.63 116 ALA B C 1
ATOM 1999 O O . ALA B 1 116 ? -12.004 16.044 8.091 1 85.63 116 ALA B O 1
ATOM 2000 N N . LEU B 1 117 ? -10.041 16.444 7.122 1 85.52 117 LEU B N 1
ATOM 2001 C CA . LEU B 1 117 ? -9.75 17.569 8.004 1 85.52 117 LEU B CA 1
ATOM 2002 C C . LEU B 1 117 ? -10.671 18.747 7.705 1 85.52 117 LEU B C 1
ATOM 2004 O O . LEU B 1 117 ? -11.112 19.444 8.621 1 85.52 117 LEU B O 1
ATOM 2008 N N . SER B 1 118 ? -10.915 18.954 6.422 1 83.4 118 SER B N 1
ATOM 2009 C CA . SER B 1 118 ? -11.817 20.033 6.034 1 83.4 118 SER B CA 1
ATOM 2010 C C . SER B 1 118 ? -13.223 19.799 6.577 1 83.4 118 SER B C 1
ATOM 2012 O O . SER B 1 118 ? -13.898 20.742 6.996 1 83.4 118 SER B O 1
ATOM 2014 N N . ASN B 1 119 ? -13.67 18.565 6.552 1 80.06 119 ASN B N 1
ATOM 2015 C CA . ASN B 1 119 ? -14.984 18.217 7.081 1 80.06 119 ASN B CA 1
ATOM 2016 C C . ASN B 1 119 ? -15.065 18.458 8.586 1 80.06 119 ASN B C 1
ATOM 2018 O O . ASN B 1 119 ? -16.096 18.904 9.093 1 80.06 119 ASN B O 1
ATOM 2022 N N . ILE B 1 120 ? -14.039 18.259 9.268 1 75.62 120 ILE B N 1
ATOM 2023 C CA . ILE B 1 120 ? -13.987 18.463 10.711 1 75.62 120 ILE B CA 1
ATOM 2024 C C . ILE B 1 120 ? -13.992 19.958 11.022 1 75.62 120 ILE B C 1
ATOM 2026 O O . ILE B 1 120 ? -14.679 20.404 11.945 1 75.62 120 ILE B O 1
ATOM 2030 N N . THR B 1 121 ? -13.192 20.646 10.257 1 73.95 121 THR B N 1
ATOM 2031 C CA . THR B 1 121 ? -13.108 22.086 10.475 1 73.95 121 THR B CA 1
ATOM 2032 C C . THR B 1 121 ? -14.447 22.756 10.183 1 73.95 121 THR B C 1
ATOM 2034 O O . THR B 1 121 ? -14.853 23.68 10.891 1 73.95 121 THR B O 1
ATOM 2037 N N . THR B 1 122 ? -15.112 22.276 9.18 1 71.77 122 THR B N 1
ATOM 2038 C CA . THR B 1 122 ? -16.407 22.843 8.822 1 71.77 122 THR B CA 1
ATOM 2039 C C . THR B 1 122 ? -17.442 22.557 9.907 1 71.77 122 THR B C 1
ATOM 2041 O O . THR B 1 122 ? -18.248 23.425 10.247 1 71.77 122 THR B O 1
ATOM 2044 N N . ILE B 1 123 ? -17.39 21.45 10.48 1 65.55 123 ILE B N 1
ATOM 2045 C CA . ILE B 1 123 ? -18.349 21.082 11.517 1 65.55 123 ILE B CA 1
ATOM 2046 C C . ILE B 1 123 ? -18.093 21.911 12.773 1 65.55 123 ILE B C 1
ATOM 2048 O O . ILE B 1 123 ? -19.033 22.397 13.406 1 65.55 123 ILE B O 1
ATOM 2052 N N . TYR B 1 124 ? -16.873 22.08 13.048 1 63.39 124 TYR B N 1
ATOM 2053 C CA . TYR B 1 124 ? -16.524 22.856 14.233 1 63.39 124 TYR B CA 1
ATOM 2054 C C . TYR B 1 124 ? -16.87 24.328 14.043 1 63.39 124 TYR B C 1
ATOM 2056 O O . TYR B 1 124 ? -17.36 24.981 14.968 1 63.39 124 TYR B O 1
ATOM 2064 N N . ASN B 1 125 ? -16.535 24.77 12.913 1 62.9 125 ASN B N 1
ATOM 2065 C CA . ASN B 1 125 ? -16.871 26.164 12.645 1 62.9 125 ASN B CA 1
ATOM 2066 C C . ASN B 1 125 ? -18.381 26.372 12.571 1 62.9 125 ASN B C 1
ATOM 2068 O O . ASN B 1 125 ? -18.884 27.434 12.943 1 62.9 125 ASN B O 1
ATOM 2072 N N . CYS B 1 126 ? -19.04 25.328 12.039 1 58.4 126 CYS B N 1
ATOM 2073 C CA . CYS B 1 126 ? -20.492 25.462 12.013 1 58.4 126 CYS B CA 1
ATOM 2074 C C . CYS B 1 126 ? -21.061 25.499 13.426 1 58.4 126 CYS B C 1
ATOM 2076 O O . CYS B 1 126 ? -22.016 26.229 13.697 1 58.4 126 CYS B O 1
ATOM 2078 N N . ASP B 1 127 ? -20.575 24.611 14.274 1 55.55 127 ASP B N 1
ATOM 2079 C CA . ASP B 1 127 ? -21.118 24.614 15.629 1 55.55 127 ASP B CA 1
ATOM 2080 C C . ASP B 1 127 ? -20.822 25.935 16.335 1 55.55 127 ASP B C 1
ATOM 2082 O O . ASP B 1 127 ? -21.61 26.391 17.166 1 55.55 127 ASP B O 1
ATOM 2086 N N . THR B 1 128 ? -19.75 26.411 15.989 1 54.37 128 THR B N 1
ATOM 2087 C CA . THR B 1 128 ? -19.471 27.686 16.642 1 54.37 128 THR B CA 1
ATOM 2088 C C . THR B 1 128 ? -20.271 28.812 15.994 1 54.37 128 THR B C 1
ATOM 2090 O O . THR B 1 128 ? -20.479 29.863 16.604 1 54.37 128 THR B O 1
ATOM 2093 N N . VAL B 1 129 ? -20.578 28.606 14.652 1 50.87 129 VAL B N 1
ATOM 2094 C CA . VAL B 1 129 ? -21.456 29.623 14.082 1 50.87 129 VAL B CA 1
ATOM 2095 C C . VAL B 1 129 ? -22.915 29.237 14.319 1 50.87 129 VAL B C 1
ATOM 2097 O O . VAL B 1 129 ? -23.271 28.059 14.25 1 50.87 129 VAL B O 1
ATOM 2100 N N . GLU B 1 130 ? -23.769 29.783 15.129 1 48.78 130 GLU B N 1
ATOM 2101 C CA . GLU B 1 130 ? -25.201 29.733 15.404 1 48.78 130 GLU B CA 1
ATOM 2102 C C . GLU B 1 130 ? -25.984 29.28 14.175 1 48.78 130 GLU B C 1
ATOM 2104 O O . GLU B 1 130 ? -27.083 28.735 14.298 1 48.78 130 GLU B O 1
ATOM 2109 N N . GLY B 1 131 ? -25.683 29.61 12.967 1 42.91 131 GLY B N 1
ATOM 2110 C CA . GLY B 1 131 ? -26.503 29.447 11.777 1 42.91 131 GLY B CA 1
ATOM 2111 C C . GLY B 1 131 ? -26.474 28.036 11.221 1 42.91 131 GLY B C 1
ATOM 2112 O O . GLY B 1 131 ? -26.926 27.795 10.1 1 42.91 131 GLY B O 1
ATOM 2113 N N . CYS B 1 132 ? -25.749 27.096 11.738 1 43.79 132 CYS B N 1
ATOM 2114 C CA . CYS B 1 132 ? -25.851 25.754 11.176 1 43.79 132 CYS B CA 1
ATOM 2115 C C . CYS B 1 132 ? -27.277 25.226 11.279 1 43.79 132 CYS B C 1
ATOM 2117 O O . CYS B 1 132 ? -27.645 24.611 12.281 1 43.79 132 CYS B O 1
ATOM 2119 N N . VAL B 1 133 ? -28.415 25.936 11.182 1 39.48 133 VAL B N 1
ATOM 2120 C CA . VAL B 1 133 ? -29.838 25.614 11.188 1 39.48 133 VAL B CA 1
ATOM 2121 C C . VAL B 1 133 ? -30.115 24.479 10.204 1 39.48 133 VAL B C 1
ATOM 2123 O O . VAL B 1 133 ? -31.266 24.077 10.018 1 39.48 133 VAL B O 1
ATOM 2126 N N . ASN B 1 134 ? -29.45 24.089 9.173 1 39.95 134 ASN B N 1
ATOM 2127 C CA . ASN B 1 134 ? -30.173 23.18 8.29 1 39.95 134 ASN B CA 1
ATOM 2128 C C . ASN B 1 134 ? -30.345 21.802 8.922 1 39.95 134 ASN B C 1
ATOM 2130 O O . ASN B 1 134 ? -29.424 20.985 8.901 1 39.95 134 ASN B O 1
ATOM 2134 N N . THR B 1 135 ? -30.894 21.488 10.11 1 36.83 135 THR B N 1
ATOM 2135 C CA . THR B 1 135 ? -31.429 20.241 10.644 1 36.83 135 THR B CA 1
ATOM 2136 C C . THR B 1 135 ? -32.236 19.499 9.582 1 36.83 135 THR B C 1
ATOM 2138 O O . THR B 1 135 ? -32.544 18.317 9.742 1 36.83 135 THR B O 1
ATOM 2141 N N . SER B 1 136 ? -33.156 20.161 8.739 1 36.56 136 SER B N 1
ATOM 2142 C CA . SER B 1 136 ? -34.209 19.465 8.006 1 36.56 136 SER B CA 1
ATOM 2143 C C . SER B 1 136 ? -33.642 18.311 7.187 1 36.56 136 SER B C 1
ATOM 2145 O O . SER B 1 136 ? -34.34 17.331 6.919 1 36.56 136 SER B O 1
ATOM 2147 N N . HIS B 1 137 ? -32.73 18.434 6.336 1 36.9 137 HIS B N 1
ATOM 2148 C CA . HIS B 1 137 ? -32.609 17.325 5.397 1 36.9 137 HIS B CA 1
ATOM 2149 C C . HIS B 1 137 ? -32.029 16.088 6.075 1 36.9 137 HIS B C 1
ATOM 2151 O O . HIS B 1 137 ? -31.836 15.054 5.432 1 36.9 137 HIS B O 1
ATOM 2157 N N . CYS B 1 138 ? -31.491 16.141 7.23 1 36.93 138 CYS B N 1
ATOM 2158 C CA . CYS B 1 138 ? -31.025 14.821 7.64 1 36.93 138 CYS B CA 1
ATOM 2159 C C . CYS B 1 138 ? -32.173 13.984 8.191 1 36.93 138 CYS B C 1
ATOM 2161 O O . CYS B 1 138 ? -31.966 12.852 8.63 1 36.93 138 CYS B O 1
ATOM 2163 N N . PHE B 1 139 ? -33.595 14.526 8.496 1 32.09 139 PHE B N 1
ATOM 2164 C CA . PHE B 1 139 ? -34.64 13.745 9.147 1 32.09 139 PHE B CA 1
ATOM 2165 C C . PHE B 1 139 ? -35.338 12.834 8.144 1 32.09 139 PHE B C 1
ATOM 2167 O O . PHE B 1 139 ? -36.336 12.189 8.473 1 32.09 139 PHE B O 1
ATOM 2174 N N . GLN B 1 140 ? -35.289 12.69 6.819 1 32.57 140 GLN B N 1
ATOM 2175 C CA . GLN B 1 140 ? -36.427 12.022 6.197 1 32.57 140 GLN B CA 1
ATOM 2176 C C . GLN B 1 140 ? -36.721 10.688 6.878 1 32.57 140 GLN B C 1
ATOM 2178 O O . GLN B 1 140 ? -37.81 10.132 6.72 1 32.57 140 GLN B O 1
ATOM 2183 N N . ARG B 1 141 ? -35.959 9.692 7.242 1 23.46 141 ARG B N 1
ATOM 2184 C CA . ARG B 1 141 ? -36.409 8.329 6.98 1 23.46 141 ARG B CA 1
ATOM 2185 C C . ARG B 1 141 ? -37.335 7.836 8.088 1 23.46 141 ARG B C 1
ATOM 2187 O O . ARG B 1 141 ? -37.534 6.63 8.246 1 23.46 141 ARG B O 1
ATOM 2194 N N . GLY B 1 142 ? -37.977 8.634 9.004 1 27.39 142 GLY B N 1
ATOM 2195 C CA . GLY B 1 142 ? -39.003 7.922 9.749 1 27.39 142 GLY B CA 1
ATOM 2196 C C . GLY B 1 142 ? -40.258 7.661 8.937 1 27.39 142 GLY B C 1
ATOM 2197 O O . GLY B 1 142 ? -40.907 8.599 8.469 1 27.39 142 GLY B O 1
ATOM 2198 N N . ASP B 1 143 ? -40.462 6.663 7.989 1 25.38 143 ASP B N 1
ATOM 2199 C CA . ASP B 1 143 ? -41.755 6.322 7.403 1 25.38 143 ASP B CA 1
ATOM 2200 C C . ASP B 1 143 ? -42.836 6.225 8.476 1 25.38 143 ASP B C 1
ATOM 2202 O O . ASP B 1 143 ? -42.584 5.728 9.576 1 25.38 143 ASP B O 1
ATOM 2206 N N . ARG B 1 144 ? -44.015 6.772 8.199 1 20.28 144 ARG B N 1
ATOM 2207 C CA . ARG B 1 144 ? -45.396 6.305 8.27 1 20.28 144 ARG B CA 1
ATOM 2208 C C . ARG B 1 144 ? -45.537 4.917 7.655 1 20.28 144 ARG B C 1
ATOM 2210 O O . ARG B 1 144 ? -44.893 4.608 6.651 1 20.28 144 ARG B O 1
#

Secondary structure (DSSP, 8-state):
----HHHHHHHHHHHHHHHHHHHHHT-S--EEEEESS-TT-EEEE-HHHHHHH-HHHHHHS-SSS--EEEEESS--HHHHHHHHHHHHH-PPPPTT--HHHHHHHHHHT-HHHHHHHHHHHHHHHHHHSTT--TTGGGS-----/----HHHHHHHHHHHHHHHHHHHHHT-S--EEEEESS-TT-EEEE-HHHHHHH-HHHHHHS-SSS--EEEEETT--HHHHHHHHHHHHH-PPPPS---HHHHHHHHHHT-HHHHHHHHHHHHHHHHHHSTT--TTGGG-TT---

InterPro domains:
  IPR000210 BTB/POZ domain [PF00651] (20-119)
  IPR000210 BTB/POZ domain [PS50097] (29-96)
  IPR000210 BTB/POZ domain [SM00225] (29-125)
  IPR011333 SKP1/BTB/POZ domain superfamily [G3DSA:3.30.710.10] (7-132)
  IPR011333 SKP1/BTB/POZ domain superfamily [SSF54695] (8-117)
  IPR050457 Zinc finger and BTB domain-containing [PTHR46105] (10-116)

Organism: Esox lucius (NCBI:txid8010)

Nearest PDB structures (foldseek):
  7x4w-assembly1_D  TM=8.491E-01  e=2.251E-09  Homo sapiens
  9du7-assembly1_A  TM=8.150E-01  e=2.573E-09  Homo sapiens
  7x4w-assembly3_E  TM=8.505E-01  e=6.550E-09  Homo sapiens
  7x4w-assembly3_F-2  TM=8.409E-01  e=7.002E-09  Homo sapiens
  9etx-assembly1_A  TM=8.771E-01  e=3.474E-08  Homo sapiens

Sequence (288 aa):
MRTHPSVASAHAVALLRKLNIQRMEGKFCDCVIRQYLNPGKLYLAHKSVLAASSPVLASLLPSKSVLLELQFPSTTKEVLGSLLEFIYTGILPPADQDDSLLSAATYLQIEELQQALSNITTIYNCDTVEGCVNTSHCFQRGDRMRTHPSVASAHAVALLRKLNIQRMEGKFCDCVIRQYLNPGKLYLAHKSVLAASSPVLASLLPSKSVLLELQFPSTTKEVLGSLLEFIYTGILPPADQDDSLLSAATYLQIEELQQALSNITTIYNCDTVEGCVNTSHCFQRGDR

Solvent-accessible surface area (backbone atoms only — not comparable to full-atom values): 15979 Å² total; per-residue (Å²): 104,67,68,50,66,65,50,22,43,51,39,25,41,52,36,35,50,37,44,38,52,29,35,77,70,61,45,47,45,47,26,40,35,37,38,70,93,42,70,86,46,73,42,60,33,41,54,54,60,47,30,37,51,11,63,54,47,40,70,71,48,69,59,58,95,54,75,41,73,48,72,54,85,84,53,51,74,67,40,53,53,50,50,54,48,24,74,43,57,34,45,50,72,55,76,86,60,51,76,58,48,52,52,48,26,56,69,35,47,25,60,70,58,35,53,55,49,51,54,51,50,50,51,51,52,32,68,71,40,83,76,68,63,84,67,68,78,82,64,61,95,69,85,127,107,66,68,50,68,65,50,23,45,51,40,24,42,52,36,36,50,36,45,39,52,29,34,77,69,60,46,46,44,48,26,38,34,35,38,68,93,42,72,87,47,70,41,61,31,41,54,53,59,47,31,36,49,11,66,53,46,39,71,70,47,69,60,60,95,51,75,42,71,48,70,55,85,85,54,50,75,66,41,53,52,48,50,53,47,22,75,43,58,33,46,50,72,56,75,85,61,52,74,59,47,50,51,48,26,54,69,37,48,26,60,68,59,33,52,54,48,50,54,50,51,49,50,52,50,31,69,70,39,83,76,67,62,82,64,67,82,81,57,70,81,74,76,132